Protein AF-A0A0N1HAK3-F1 (afdb_monomer)

Sequence (237 aa):
MRSLLEDDKITTIREVESQSSALRVLLVQQLDDIQRVADRERHHMPQPLRTHIEATVDECKVEVDTLRKSLDVLDVLIRREHDATLTKLQLKLTRTQIEESRKAIKQASTVTRLTILAFIYIPTSCVCGFFGMNVVGVPDGFFDITTFAVTIVVVLATTLCLAFANRIMWFSRRLWWRLLDSPATLPLIRGLLSMLDSNTVVQSLMPVSIYLRLHWWARNRVTGVPRNPGIDATDEV

Foldseek 3Di:
DVVVVVVVVVVVLVVVVVVLVVVLVVLVVVLVVLVVVLVVCVVPDDDVVNVVSVVVNVVSVVVSVVVNVVSVVVVVVSVVVVVVVVVVVVVVVVVVVVVVVVVVVVVVVVVVVVVVVCLLCVQLVVLCVVLVDPDPPDPPPCNDPVNSVVSSVVSSVVSVCVVCVVVVVVVVVVVVVVLVPDPVCVVVVVVVVVVPPPPDPCVVCVVVVVVVVVVVVVVVVVPDPDPDDDDDDDDDD

InterPro domains:
  IPR002523 Mg2+ transporter protein, CorA-like/Zinc transport protein ZntB [PF01544] (68-160)
  IPR045863 CorA, transmembrane region [SSF144083] (107-165)

Organism: NCBI:txid1664694

Mean predicted aligned error: 19.46 Å

Solvent-accessible surface area (backbone atoms only — not comparable to full-atom values): 13821 Å² total; per-residue (Å²): 117,72,66,64,58,51,52,54,50,52,52,52,50,52,50,51,53,51,50,53,53,51,50,52,53,49,53,54,50,52,53,52,52,53,50,52,52,53,62,67,49,64,83,82,61,61,70,78,59,49,58,54,50,52,51,53,50,53,53,52,50,54,53,51,56,52,53,51,50,53,54,51,53,50,52,54,51,52,52,53,55,47,54,55,47,51,52,52,49,52,52,50,50,51,50,50,52,53,51,50,50,52,50,50,52,52,50,51,53,53,52,49,52,52,49,56,49,47,66,54,48,52,60,50,51,49,53,53,50,61,74,68,46,89,63,90,83,66,66,100,76,68,86,41,75,66,50,55,53,52,50,51,52,51,54,51,50,51,51,51,48,56,64,46,43,60,56,49,53,52,49,50,53,55,48,49,54,58,53,69,71,39,87,79,43,58,66,57,53,52,56,54,55,71,71,61,80,65,94,70,66,68,78,86,43,52,74,59,56,54,53,51,52,52,50,53,57,56,52,61,67,72,57,77,72,78,81,84,80,84,86,79,88,81,82,88,135

Nearest PDB structures (foldseek):
  8qbw-assembly1_A  TM=2.709E-01  e=9.387E-01  Nostoc punctiforme

Structure (mmCIF, N/CA/C/O backbone):
data_AF-A0A0N1HAK3-F1
#
_entry.id   AF-A0A0N1HAK3-F1
#
loop_
_atom_site.group_PDB
_atom_site.id
_atom_site.type_symbol
_atom_site.label_atom_id
_atom_site.label_alt_id
_atom_site.label_comp_id
_atom_site.label_asym_id
_atom_site.label_entity_id
_atom_site.label_seq_id
_atom_site.pdbx_PDB_ins_code
_atom_site.Cartn_x
_atom_site.Cartn_y
_atom_site.Cartn_z
_atom_site.occupancy
_atom_site.B_iso_or_equiv
_atom_site.auth_seq_id
_atom_site.auth_comp_id
_atom_site.auth_asym_id
_atom_site.auth_atom_id
_atom_site.pdbx_PDB_model_num
ATOM 1 N N . MET A 1 1 ? -3.493 -17.102 9.486 1.00 51.69 1 MET A N 1
ATOM 2 C CA . MET A 1 1 ? -3.757 -17.524 10.882 1.00 51.69 1 MET A CA 1
ATOM 3 C C . MET A 1 1 ? -4.009 -16.343 11.823 1.00 51.69 1 MET A C 1
ATOM 5 O O . MET A 1 1 ? -4.960 -16.416 12.577 1.00 51.69 1 MET A O 1
ATOM 9 N N . ARG A 1 2 ? -3.246 -15.234 11.759 1.00 48.69 2 ARG A N 1
ATOM 10 C CA . ARG A 1 2 ? -3.483 -14.042 12.608 1.00 48.69 2 ARG A CA 1
ATOM 11 C C . ARG A 1 2 ? -4.716 -13.199 12.210 1.00 48.69 2 ARG A C 1
ATOM 13 O O . ARG A 1 2 ? -5.370 -12.690 13.103 1.00 48.69 2 ARG A O 1
ATOM 20 N N . SER A 1 3 ? -5.070 -13.127 10.920 1.00 54.28 3 SER A N 1
ATOM 21 C CA . SER A 1 3 ? -6.278 -12.422 10.438 1.00 54.28 3 SER A CA 1
ATOM 22 C C . SER A 1 3 ? -7.584 -13.086 10.890 1.00 54.28 3 SER A C 1
ATOM 24 O O . SER A 1 3 ? -8.480 -12.407 11.361 1.00 54.28 3 SER A O 1
ATOM 26 N N . LEU A 1 4 ? -7.647 -14.422 10.855 1.00 55.50 4 LEU A N 1
ATOM 27 C CA . LEU A 1 4 ? -8.803 -15.190 11.340 1.00 55.50 4 LEU A CA 1
ATOM 28 C C . LEU A 1 4 ? -9.057 -14.985 12.842 1.00 55.50 4 LEU A C 1
ATOM 30 O O . LEU A 1 4 ? -10.192 -15.053 13.290 1.00 55.50 4 LEU A O 1
ATOM 34 N N . LEU A 1 5 ? -7.998 -14.711 13.607 1.00 61.16 5 LEU A N 1
ATOM 35 C CA . LEU A 1 5 ? -8.077 -14.444 15.043 1.00 61.16 5 LEU A CA 1
ATOM 36 C C . LEU A 1 5 ? -8.525 -13.002 15.348 1.00 61.16 5 LEU A C 1
ATOM 38 O O . LEU A 1 5 ? -9.034 -12.733 16.431 1.00 61.16 5 LEU A O 1
ATOM 42 N N . GLU A 1 6 ? -8.316 -12.070 14.410 1.00 64.00 6 GLU A N 1
ATOM 43 C CA . GLU A 1 6 ? -8.834 -10.697 14.489 1.00 64.00 6 GLU A CA 1
ATOM 44 C C . GLU A 1 6 ? -10.311 -10.643 14.078 1.00 64.00 6 GLU A C 1
ATOM 46 O O . GLU A 1 6 ? -11.090 -9.976 14.755 1.00 64.00 6 GLU A O 1
ATOM 51 N N . ASP A 1 7 ? -10.715 -11.405 13.058 1.00 67.12 7 ASP A N 1
ATOM 52 C CA . ASP A 1 7 ? -12.116 -11.495 12.627 1.00 67.12 7 ASP A CA 1
ATOM 53 C C . ASP A 1 7 ? -13.015 -12.114 13.711 1.00 67.12 7 ASP A C 1
ATOM 55 O O . ASP A 1 7 ? -14.071 -11.562 14.015 1.00 67.12 7 ASP A O 1
ATOM 59 N N . ASP A 1 8 ? -12.560 -13.187 14.369 1.00 73.12 8 ASP A N 1
ATOM 60 C CA . ASP A 1 8 ? -13.280 -13.838 15.478 1.00 73.12 8 ASP A CA 1
ATOM 61 C C . ASP A 1 8 ? -13.398 -12.937 16.728 1.00 73.12 8 ASP A C 1
ATOM 63 O O . ASP A 1 8 ? -14.382 -12.956 17.474 1.00 73.12 8 ASP A O 1
ATOM 67 N N . LYS A 1 9 ? -12.411 -12.055 16.934 1.00 69.12 9 LYS A N 1
ATOM 68 C CA . LYS A 1 9 ? -12.475 -11.014 17.970 1.00 69.12 9 LYS A CA 1
ATOM 69 C C . LYS A 1 9 ? -13.502 -9.933 17.638 1.00 69.12 9 LYS A C 1
ATOM 71 O O . LYS A 1 9 ? -14.172 -9.424 18.529 1.00 69.12 9 LYS A O 1
ATOM 76 N N . ILE A 1 10 ? -13.621 -9.550 16.369 1.00 68.75 10 ILE A N 1
ATOM 77 C CA . ILE A 1 10 ? -14.571 -8.518 15.938 1.00 68.75 10 ILE A CA 1
ATOM 78 C C . ILE A 1 10 ? -16.013 -9.039 16.023 1.00 68.75 10 ILE A C 1
ATOM 80 O O . ILE A 1 10 ? -16.905 -8.294 16.434 1.00 68.75 10 ILE A O 1
ATOM 84 N N . THR A 1 11 ? -16.254 -10.306 15.678 1.00 74.19 11 THR A N 1
ATOM 85 C CA . THR A 1 11 ? -17.584 -10.930 15.786 1.00 74.19 11 THR A CA 1
ATOM 86 C C . THR A 1 11 ? -18.029 -11.079 17.237 1.00 74.19 11 THR A C 1
ATOM 88 O O . THR A 1 11 ? -19.157 -10.711 17.557 1.00 74.19 11 THR A O 1
ATOM 91 N N . THR A 1 12 ? -17.144 -11.527 18.130 1.00 76.12 12 THR A N 1
ATOM 92 C CA . THR A 1 12 ? -17.449 -11.630 19.568 1.00 76.12 12 THR A CA 1
ATOM 93 C C . THR A 1 12 ? -17.733 -10.270 20.205 1.00 76.12 12 THR A C 1
ATOM 95 O O . THR A 1 12 ? -18.664 -10.152 20.996 1.00 76.12 12 THR A O 1
ATOM 98 N N . ILE A 1 13 ? -17.009 -9.214 19.821 1.00 68.88 13 ILE A N 1
ATOM 99 C CA . ILE A 1 13 ? -17.277 -7.852 20.312 1.00 68.88 13 ILE A CA 1
ATOM 100 C C . ILE A 1 13 ? -18.650 -7.345 19.849 1.00 68.88 13 ILE A C 1
ATOM 102 O O . ILE A 1 13 ? -19.397 -6.795 20.656 1.00 68.88 13 ILE A O 1
ATOM 106 N N . ARG A 1 14 ? -19.006 -7.554 18.575 1.00 73.38 14 ARG A N 1
ATOM 107 C CA . ARG A 1 14 ? -20.323 -7.162 18.043 1.00 73.38 14 ARG A CA 1
ATOM 108 C C . ARG A 1 14 ? -21.471 -7.882 18.741 1.00 73.38 14 ARG A C 1
ATOM 110 O O . ARG A 1 14 ? -22.502 -7.268 19.006 1.00 73.38 14 ARG A O 1
ATOM 117 N N . GLU A 1 15 ? -21.283 -9.159 19.050 1.00 81.31 15 GLU A N 1
ATOM 118 C CA . GLU A 1 15 ? -22.265 -9.947 19.792 1.00 81.31 15 GLU A CA 1
ATOM 119 C C . GLU A 1 15 ? -22.456 -9.399 21.214 1.00 81.31 15 GLU A C 1
ATOM 121 O O . GLU A 1 15 ? -23.585 -9.198 21.656 1.00 81.31 15 GLU A O 1
ATOM 126 N N . VAL A 1 16 ? -21.366 -9.051 21.906 1.00 76.38 16 VAL A N 1
ATOM 127 C CA . VAL A 1 16 ? -21.427 -8.449 23.249 1.00 76.38 16 VAL A CA 1
ATOM 128 C C . VAL A 1 16 ? -22.087 -7.061 23.229 1.00 76.38 16 VAL A C 1
ATOM 130 O O . VAL A 1 16 ? -22.880 -6.755 24.119 1.00 76.38 16 VAL A O 1
ATOM 133 N N . GLU A 1 17 ? -21.820 -6.224 22.220 1.00 75.50 17 GLU A N 1
ATOM 134 C CA . GLU A 1 17 ? -22.458 -4.902 22.069 1.00 75.50 17 GLU A CA 1
ATOM 135 C C . GLU A 1 17 ? -23.971 -5.031 21.801 1.00 75.50 17 GLU A C 1
ATOM 137 O O . GLU A 1 17 ? -24.781 -4.308 22.392 1.00 75.50 17 GLU A O 1
ATOM 142 N N . SER A 1 18 ? -24.364 -6.011 20.979 1.00 79.88 18 SER A N 1
ATOM 143 C CA . SER A 1 18 ? -25.765 -6.367 20.721 1.00 79.88 18 SER A CA 1
ATOM 144 C C . SER A 1 18 ? -26.478 -6.827 21.999 1.00 79.88 18 SER A C 1
ATOM 146 O O . SER A 1 18 ? -27.530 -6.290 22.357 1.00 79.88 18 SER A O 1
ATOM 148 N N . GLN A 1 19 ? -25.873 -7.756 22.745 1.00 81.62 19 GLN A N 1
ATOM 149 C CA . GLN A 1 19 ? -26.438 -8.279 23.991 1.00 81.62 19 GLN A CA 1
ATOM 150 C C . GLN A 1 19 ? -26.527 -7.208 25.085 1.00 81.62 19 GLN A C 1
ATOM 152 O O . GLN A 1 19 ? -27.555 -7.104 25.752 1.00 81.62 19 GLN A O 1
ATOM 157 N N . SER A 1 20 ? -25.505 -6.360 25.230 1.00 72.19 20 SER A N 1
ATOM 158 C CA . SER A 1 20 ? -25.510 -5.204 26.140 1.00 72.19 20 SER A CA 1
ATOM 159 C C . SER A 1 20 ? -26.659 -4.242 25.822 1.00 72.19 20 SER A C 1
ATOM 161 O O . SER A 1 20 ? -27.392 -3.816 26.717 1.00 72.19 20 SER A O 1
ATOM 163 N N . SER A 1 21 ? -26.872 -3.947 24.537 1.00 76.25 21 SER A N 1
ATOM 164 C CA . SER A 1 21 ? -27.951 -3.068 24.077 1.00 76.25 21 SER A CA 1
ATOM 165 C C . SER A 1 21 ? -29.333 -3.664 24.350 1.00 76.25 21 SER A C 1
ATOM 167 O O . SER A 1 21 ? -30.209 -2.974 24.873 1.00 76.25 21 SER A O 1
ATOM 169 N N . ALA A 1 22 ? -29.521 -4.956 24.070 1.00 81.56 22 ALA A N 1
ATOM 170 C CA . ALA A 1 22 ? -30.766 -5.665 24.355 1.00 81.56 22 ALA A CA 1
ATOM 171 C C . ALA A 1 22 ? -31.069 -5.709 25.863 1.00 81.56 22 ALA A C 1
ATOM 173 O O . ALA A 1 22 ? -32.195 -5.441 26.281 1.00 81.56 22 ALA A O 1
ATOM 174 N N . LEU A 1 23 ? -30.055 -5.978 26.689 1.00 80.19 23 LEU A N 1
ATOM 175 C CA . LEU A 1 23 ? -30.193 -6.061 28.142 1.00 80.19 23 LEU A CA 1
ATOM 176 C C . LEU A 1 23 ? -30.528 -4.693 28.758 1.00 80.19 23 LEU A C 1
ATOM 178 O O . LEU A 1 23 ? -31.375 -4.616 29.645 1.00 80.19 23 LEU A O 1
ATOM 182 N N . ARG A 1 24 ? -29.961 -3.594 28.235 1.00 76.44 24 ARG A N 1
ATOM 183 C CA . ARG A 1 24 ? -30.347 -2.222 28.622 1.00 76.44 24 ARG A CA 1
ATOM 184 C C . ARG A 1 24 ? -31.817 -1.932 28.339 1.00 76.44 24 ARG A C 1
ATOM 186 O O . ARG A 1 24 ? -32.497 -1.375 29.196 1.00 76.44 24 ARG A O 1
ATOM 193 N N . VAL A 1 25 ? -32.295 -2.290 27.146 1.00 82.19 25 VAL A N 1
ATOM 194 C CA . VAL A 1 25 ? -33.698 -2.080 26.759 1.00 82.19 25 VAL A CA 1
ATOM 195 C C . VAL A 1 25 ? -34.622 -2.889 27.668 1.00 82.19 25 VAL A C 1
ATOM 197 O O . VAL A 1 25 ? -35.594 -2.342 28.179 1.00 82.19 25 VAL A O 1
ATOM 200 N N . LEU A 1 26 ? -34.282 -4.151 27.940 1.00 83.19 26 LEU A N 1
ATOM 201 C CA . LEU A 1 26 ? -35.057 -5.012 28.836 1.00 83.19 26 LEU A CA 1
ATOM 202 C C . LEU A 1 26 ? -35.082 -4.501 30.282 1.00 83.19 26 LEU A C 1
ATOM 204 O O . LEU A 1 26 ? -36.144 -4.514 30.895 1.00 83.19 26 LEU A O 1
ATOM 208 N N . LEU A 1 27 ? -33.958 -4.014 30.817 1.00 78.25 27 LEU A N 1
ATOM 209 C CA . LEU A 1 27 ? -33.902 -3.441 32.169 1.00 78.25 27 LEU A CA 1
ATOM 210 C C . LEU A 1 27 ? -34.788 -2.201 32.305 1.00 78.25 27 LEU A C 1
ATOM 212 O O . LEU A 1 27 ? -35.521 -2.075 33.282 1.00 78.25 27 LEU A O 1
ATOM 216 N N . VAL A 1 28 ? -34.744 -1.297 31.322 1.00 79.75 28 VAL A N 1
ATOM 217 C CA . VAL A 1 28 ? -35.596 -0.097 31.319 1.00 79.75 28 VAL A CA 1
ATOM 218 C C . VAL A 1 28 ? -37.071 -0.483 31.213 1.00 79.75 28 VAL A C 1
ATOM 220 O O . VAL A 1 28 ? -37.894 0.0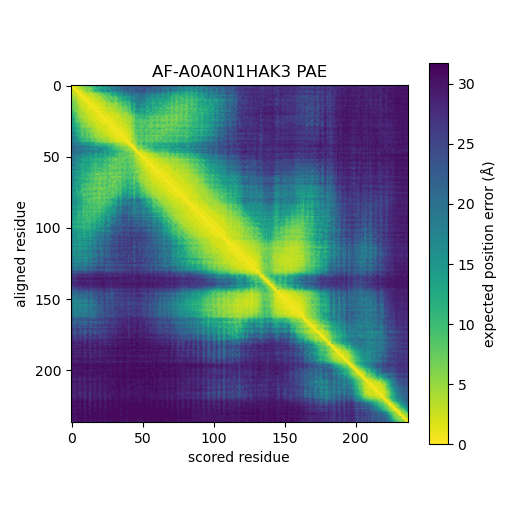71 31.935 1.00 79.75 28 VAL A O 1
ATOM 223 N N . GLN A 1 29 ? -37.393 -1.461 30.365 1.00 88.00 29 GLN A N 1
ATOM 224 C CA . GLN A 1 29 ? -38.755 -1.959 30.189 1.00 88.00 29 GLN A CA 1
ATOM 225 C C . GLN A 1 29 ? -39.306 -2.592 31.478 1.00 88.00 29 GLN A C 1
ATOM 227 O O . GLN A 1 29 ? -40.408 -2.260 31.900 1.00 88.00 29 GLN A O 1
ATOM 232 N N . GLN A 1 30 ? -38.532 -3.470 32.125 1.00 83.12 30 GLN A N 1
ATOM 233 C CA . GLN A 1 30 ? -38.919 -4.136 33.374 1.00 83.12 30 GLN A CA 1
ATOM 234 C C . GLN A 1 30 ? -39.152 -3.127 34.502 1.00 83.12 30 GLN A C 1
ATOM 236 O O . GLN A 1 30 ? -40.125 -3.249 35.242 1.00 83.12 30 GLN A O 1
ATOM 241 N N . LEU A 1 31 ? -38.292 -2.110 34.612 1.00 76.94 31 LEU A N 1
ATOM 242 C CA . LEU A 1 31 ? -38.444 -1.056 35.611 1.00 76.94 31 LEU A CA 1
ATOM 243 C C . LEU A 1 31 ? -39.733 -0.245 35.384 1.00 76.94 31 LEU A C 1
ATOM 245 O O . LEU A 1 31 ? -40.461 0.027 36.339 1.00 76.94 31 LEU A O 1
ATOM 249 N N . ASP A 1 32 ? -40.035 0.099 34.128 1.00 83.44 32 ASP A N 1
ATOM 250 C CA . ASP A 1 32 ? -41.237 0.860 33.765 1.00 83.44 32 ASP A CA 1
ATOM 251 C C . ASP A 1 32 ? -42.516 0.038 34.008 1.00 83.44 32 ASP A C 1
ATOM 253 O O . ASP A 1 32 ? -43.500 0.553 34.540 1.00 83.44 32 ASP A O 1
ATOM 257 N N . ASP A 1 33 ? -42.493 -1.264 33.711 1.00 83.62 33 ASP A N 1
ATOM 258 C CA . ASP A 1 33 ? -43.612 -2.170 33.988 1.00 83.62 33 ASP A CA 1
ATOM 259 C C . ASP A 1 33 ? -43.848 -2.348 35.499 1.00 83.62 33 ASP A C 1
ATOM 261 O O . ASP A 1 33 ? -44.994 -2.272 35.952 1.00 83.62 33 ASP A O 1
ATOM 265 N N . ILE A 1 34 ? -42.787 -2.507 36.300 1.00 77.25 34 ILE A N 1
ATOM 266 C CA . ILE A 1 34 ? -42.888 -2.596 37.767 1.00 77.25 34 ILE A CA 1
ATOM 267 C C . ILE A 1 34 ? -43.457 -1.296 38.349 1.00 77.25 34 ILE A C 1
ATOM 269 O O . ILE A 1 34 ? -44.364 -1.348 39.183 1.00 77.25 34 ILE A O 1
ATOM 273 N N . GLN A 1 35 ? -42.992 -0.130 37.886 1.00 77.81 35 GLN A N 1
ATOM 274 C CA . GLN A 1 35 ? -43.534 1.158 38.330 1.00 77.81 35 GLN A CA 1
ATOM 275 C C . GLN A 1 35 ? -45.006 1.324 37.944 1.00 77.81 35 GLN A C 1
ATOM 277 O O . GLN A 1 35 ? -45.811 1.728 38.781 1.00 77.81 35 GLN A O 1
ATOM 282 N N . ARG A 1 36 ? -45.394 0.948 36.721 1.00 81.12 36 ARG A N 1
ATOM 283 C CA . ARG A 1 36 ? -46.794 1.019 36.274 1.00 81.12 36 ARG A CA 1
ATOM 284 C C . ARG A 1 36 ? -47.718 0.129 37.095 1.00 81.12 36 ARG A C 1
ATOM 286 O O . ARG A 1 36 ? -48.833 0.545 37.409 1.00 81.12 36 ARG A O 1
ATOM 293 N N . VAL A 1 37 ? -47.285 -1.084 37.440 1.00 79.56 37 VAL A N 1
ATOM 294 C CA . VAL A 1 37 ? -48.066 -2.000 38.286 1.00 79.56 37 VAL A CA 1
ATOM 295 C C . VAL A 1 37 ? -48.176 -1.452 39.710 1.00 79.56 37 VAL A C 1
ATOM 297 O O . VAL A 1 37 ? -49.278 -1.419 40.261 1.00 79.56 37 VAL A O 1
ATOM 300 N N . ALA A 1 38 ? -47.075 -0.947 40.273 1.00 69.31 38 ALA A N 1
ATOM 301 C CA . ALA A 1 38 ? -47.066 -0.324 41.594 1.00 69.31 38 ALA A CA 1
ATOM 302 C C . ALA A 1 38 ? -47.983 0.914 41.666 1.00 69.31 38 ALA A C 1
ATOM 304 O O . ALA A 1 38 ? -48.736 1.070 42.628 1.00 69.31 38 ALA A O 1
ATOM 305 N N . ASP A 1 39 ? -47.994 1.758 40.630 1.00 76.69 39 ASP A N 1
ATOM 306 C CA . ASP A 1 39 ? -48.865 2.937 40.551 1.00 76.69 39 ASP A CA 1
ATOM 307 C C . ASP A 1 39 ? -50.349 2.569 40.396 1.00 76.69 39 ASP A C 1
ATOM 309 O O . ASP A 1 39 ? -51.225 3.247 40.947 1.00 76.69 39 ASP A O 1
ATOM 313 N N . ARG A 1 40 ? -50.646 1.466 39.697 1.00 79.06 40 ARG A N 1
ATOM 314 C CA . ARG A 1 40 ? -52.013 0.967 39.488 1.00 79.06 40 ARG A CA 1
ATOM 315 C C . ARG A 1 40 ? -52.639 0.413 40.770 1.00 79.06 40 ARG A C 1
ATOM 317 O O . ARG A 1 40 ? -53.797 0.700 41.063 1.00 79.06 40 ARG A O 1
ATOM 324 N N . GLU A 1 41 ? -51.867 -0.338 41.549 1.00 71.00 41 GLU A N 1
ATOM 325 C CA . GLU A 1 41 ? -52.288 -0.952 42.821 1.00 71.00 41 GLU A CA 1
ATOM 326 C C . GLU A 1 41 ? -52.352 0.060 43.984 1.00 71.00 41 GLU A C 1
ATOM 328 O O . GLU A 1 41 ? -53.010 -0.169 45.002 1.00 71.00 41 GLU A O 1
ATOM 333 N N . ARG A 1 42 ? -51.740 1.240 43.814 1.00 64.25 42 ARG A N 1
ATOM 334 C CA . ARG A 1 42 ? -51.578 2.286 44.839 1.00 64.25 42 ARG A CA 1
ATOM 335 C C . ARG A 1 42 ? -52.877 2.773 45.497 1.00 64.25 42 ARG A C 1
ATOM 337 O O . ARG A 1 42 ? -52.830 3.336 46.588 1.00 64.25 42 ARG A O 1
ATOM 344 N N . HIS A 1 43 ? -54.024 2.578 44.844 1.00 66.62 43 HIS A N 1
ATOM 345 C CA . HIS A 1 43 ? -55.333 3.067 45.298 1.00 66.62 43 HIS A CA 1
ATOM 346 C C . HIS A 1 43 ? -56.127 2.053 46.144 1.00 66.62 43 HIS A C 1
ATOM 348 O O . HIS A 1 43 ? -57.092 2.451 46.788 1.00 66.62 43 HIS A O 1
ATOM 354 N N . HIS A 1 44 ? -55.746 0.768 46.156 1.00 66.62 44 HIS A N 1
ATOM 355 C CA . HIS A 1 44 ? -56.534 -0.313 46.780 1.00 66.62 44 HIS A CA 1
ATOM 356 C C . HIS A 1 44 ? -55.818 -1.009 47.954 1.00 66.62 44 HIS A C 1
ATOM 358 O O . HIS A 1 44 ? -56.341 -1.968 48.519 1.00 66.62 44 HIS A O 1
ATOM 364 N N . MET A 1 45 ? -54.634 -0.530 48.350 1.00 58.41 45 MET A N 1
ATOM 365 C CA . MET A 1 45 ? -53.737 -1.253 49.254 1.00 58.41 45 MET A CA 1
ATOM 366 C C . MET A 1 45 ? -53.726 -0.693 50.696 1.00 58.41 45 MET A C 1
ATOM 368 O O . MET A 1 45 ? -53.639 0.525 50.885 1.00 58.41 45 MET A O 1
ATOM 372 N N . PRO A 1 46 ? -53.761 -1.550 51.738 1.00 71.12 46 PRO A N 1
ATOM 373 C CA . PRO A 1 46 ? -53.616 -1.125 53.132 1.00 71.12 46 PRO A CA 1
ATOM 374 C C . PRO A 1 46 ? -52.208 -0.565 53.425 1.00 71.12 46 PRO A C 1
ATOM 376 O O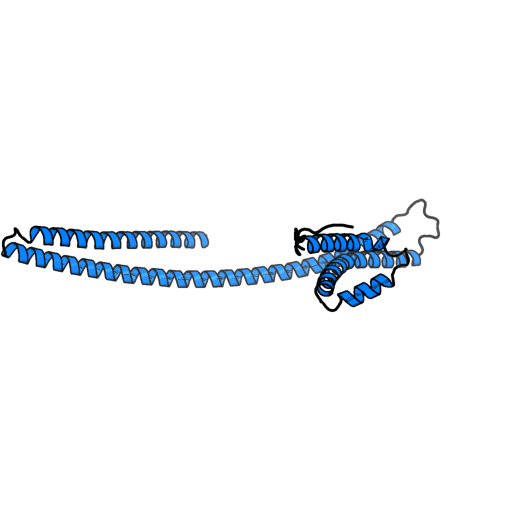 . PRO A 1 46 ? -51.202 -1.089 52.947 1.00 71.12 46 PRO A O 1
ATOM 379 N N . GLN A 1 47 ? -52.124 0.489 54.252 1.00 71.19 47 GLN A N 1
ATOM 380 C CA . GLN A 1 47 ? -50.891 1.265 54.500 1.00 71.19 47 GLN A CA 1
ATOM 381 C C . GLN A 1 47 ? -49.605 0.471 54.825 1.00 71.19 47 GLN A C 1
ATOM 383 O O . GLN A 1 47 ? -48.571 0.837 54.268 1.00 71.19 47 GLN A O 1
ATOM 388 N N . PRO A 1 48 ? -49.603 -0.586 55.664 1.00 72.75 48 PRO A N 1
ATOM 389 C CA . PRO A 1 48 ? -48.360 -1.295 55.995 1.00 72.75 48 PRO A CA 1
ATOM 390 C C . PRO A 1 48 ? -47.783 -2.107 54.824 1.00 72.75 48 PRO A C 1
ATOM 392 O O . PRO A 1 48 ? -46.583 -2.349 54.775 1.00 72.75 48 PRO A O 1
ATOM 395 N N . LEU A 1 49 ? -48.620 -2.513 53.865 1.00 69.38 49 LEU A N 1
ATOM 396 C CA . LEU A 1 49 ? -48.184 -3.213 52.651 1.00 69.38 49 LEU A CA 1
ATOM 397 C C . LEU A 1 49 ? -47.570 -2.243 51.635 1.00 69.38 49 LEU A C 1
ATOM 399 O O . LEU A 1 49 ? -46.613 -2.583 50.943 1.00 69.38 49 LEU A O 1
ATOM 403 N N . ARG A 1 50 ? -48.081 -1.008 51.600 1.00 69.12 50 ARG A N 1
ATOM 404 C CA . ARG A 1 50 ? -47.614 0.043 50.694 1.00 69.12 50 ARG A CA 1
ATOM 405 C C . ARG A 1 50 ? -46.175 0.466 50.989 1.00 69.12 50 ARG A C 1
ATOM 407 O O . ARG A 1 50 ? -45.386 0.595 50.062 1.00 69.12 50 ARG A O 1
ATOM 414 N N . THR A 1 51 ? -45.819 0.627 52.263 1.00 77.00 51 THR A N 1
ATOM 415 C CA . THR A 1 51 ? -44.453 1.005 52.664 1.00 77.00 51 THR A CA 1
ATOM 416 C C . THR A 1 51 ? -43.441 -0.108 52.404 1.00 77.00 51 THR A C 1
ATOM 418 O O . THR A 1 51 ? -42.306 0.176 52.034 1.00 77.00 51 THR A O 1
ATOM 421 N N . HIS A 1 52 ? -43.840 -1.375 52.554 1.00 78.69 52 HIS A N 1
ATOM 422 C CA . HIS A 1 52 ? -42.969 -2.510 52.249 1.00 78.69 52 HIS A CA 1
ATOM 423 C C . HIS A 1 52 ? -42.711 -2.654 50.747 1.00 78.69 52 HIS A C 1
ATOM 425 O O . HIS A 1 52 ? -41.571 -2.871 50.347 1.00 78.69 52 HIS A O 1
ATOM 431 N N . ILE A 1 53 ? -43.739 -2.461 49.916 1.00 74.88 53 ILE A N 1
ATOM 432 C CA . ILE A 1 53 ? -43.590 -2.504 48.459 1.00 74.88 53 ILE A CA 1
ATOM 433 C C . ILE A 1 53 ? -42.760 -1.319 47.953 1.00 74.88 53 ILE A C 1
ATOM 435 O O . ILE A 1 53 ? -41.843 -1.538 47.166 1.00 74.88 53 ILE A O 1
ATOM 439 N N . GLU A 1 54 ? -43.001 -0.095 48.439 1.00 79.31 54 GLU A N 1
ATOM 440 C CA . GLU A 1 54 ? -42.188 1.079 48.075 1.00 79.31 54 GLU A CA 1
ATOM 441 C C . GLU A 1 54 ? -40.703 0.866 48.445 1.00 79.31 54 GLU A C 1
ATOM 443 O O . GLU A 1 54 ? -39.835 1.111 47.610 1.00 79.31 54 GLU A O 1
ATOM 448 N N . ALA A 1 55 ? -40.405 0.282 49.614 1.00 82.50 55 ALA A N 1
ATOM 449 C CA . ALA A 1 55 ? -39.032 -0.059 50.001 1.00 82.50 55 ALA A CA 1
ATOM 450 C C . ALA A 1 55 ? -38.378 -1.098 49.067 1.00 82.50 55 ALA A C 1
ATOM 452 O O . ALA A 1 55 ? -37.234 -0.915 48.656 1.00 82.50 55 ALA A O 1
ATOM 453 N N . THR A 1 56 ? -39.099 -2.161 48.682 1.00 80.31 56 THR A N 1
ATOM 454 C CA . THR A 1 56 ? -38.568 -3.169 47.740 1.00 80.31 56 THR A CA 1
ATOM 455 C C . THR A 1 56 ? -38.388 -2.628 46.320 1.00 80.31 56 THR A C 1
ATOM 457 O O . THR A 1 56 ? -37.458 -3.024 45.620 1.00 80.31 56 THR A O 1
ATOM 460 N N . VAL A 1 57 ? -39.252 -1.703 45.885 1.00 80.81 57 VAL A N 1
ATOM 461 C CA . VAL A 1 57 ? -39.137 -1.043 44.577 1.00 80.81 57 VAL A CA 1
ATOM 462 C C . VAL A 1 57 ? -37.925 -0.116 44.555 1.00 80.81 57 VAL A C 1
ATOM 464 O O . VAL A 1 57 ? -37.184 -0.124 43.573 1.00 80.81 57 VAL A O 1
ATOM 467 N N . ASP A 1 58 ? -37.681 0.638 45.628 1.00 85.25 58 ASP A N 1
ATOM 468 C CA . ASP A 1 58 ? -36.502 1.500 45.739 1.00 85.25 58 ASP A CA 1
ATOM 469 C C . ASP A 1 58 ? -35.198 0.688 45.765 1.00 85.25 58 ASP A C 1
ATOM 471 O O . ASP A 1 58 ? -34.243 1.045 45.073 1.00 85.25 58 ASP A O 1
ATOM 475 N N . GLU A 1 59 ? -35.163 -0.439 46.481 1.00 88.69 59 GLU A N 1
ATOM 476 C CA . GLU A 1 59 ? -34.010 -1.349 46.489 1.00 88.69 59 GLU A CA 1
ATOM 477 C C . GLU A 1 59 ? -33.732 -1.925 45.089 1.00 88.69 59 GLU A C 1
ATOM 479 O O . GLU A 1 59 ? -32.606 -1.846 44.590 1.00 88.69 59 GLU A O 1
ATOM 484 N N . CYS A 1 60 ? -34.775 -2.394 44.397 1.00 78.00 60 CYS A N 1
ATOM 485 C CA . CYS A 1 60 ? -34.660 -2.903 43.030 1.00 78.00 60 CYS A CA 1
ATOM 486 C C . CYS A 1 60 ? -34.188 -1.814 42.049 1.00 78.00 60 CYS A C 1
ATOM 488 O O . CYS A 1 60 ? -33.357 -2.058 41.173 1.00 78.00 60 CYS A O 1
ATOM 490 N N . LYS A 1 61 ? -34.651 -0.573 42.223 1.00 83.06 61 LYS A N 1
ATOM 491 C CA . LYS A 1 61 ? -34.246 0.569 41.396 1.00 83.06 61 LYS A CA 1
ATOM 492 C C . LYS A 1 61 ? -32.764 0.907 41.558 1.00 83.06 61 LYS A C 1
ATOM 494 O O . LYS A 1 61 ? -32.084 1.159 40.563 1.00 83.06 61 LYS A O 1
ATOM 499 N N . VAL A 1 62 ? -32.250 0.863 42.788 1.00 89.38 62 VAL A N 1
ATOM 500 C CA . VAL A 1 62 ? -30.820 1.067 43.071 1.00 89.38 62 VAL A CA 1
ATOM 501 C C . VAL A 1 62 ? -29.968 -0.023 42.415 1.00 89.38 62 VAL A C 1
ATOM 503 O O . VAL A 1 62 ? -28.911 0.275 41.848 1.00 89.38 62 VAL A O 1
ATOM 506 N N . GLU A 1 63 ? -30.423 -1.275 42.440 1.00 86.38 63 GLU A N 1
ATOM 507 C CA . GLU A 1 63 ? -29.718 -2.389 41.803 1.00 86.38 63 GLU A CA 1
ATOM 508 C C . GLU A 1 63 ? -29.685 -2.245 40.272 1.00 86.38 63 GLU A C 1
ATOM 510 O O . GLU A 1 63 ? -28.617 -2.353 39.659 1.00 86.38 63 GLU A O 1
ATOM 515 N N . VAL A 1 64 ? -30.814 -1.876 39.656 1.00 82.00 64 VAL A N 1
ATOM 516 C CA . VAL A 1 64 ? -30.908 -1.596 38.212 1.00 82.00 64 VAL A CA 1
ATOM 517 C C . VAL A 1 64 ? -30.006 -0.429 37.800 1.00 82.00 64 VAL A C 1
ATOM 519 O O . VAL A 1 64 ? -29.292 -0.530 36.799 1.00 82.00 64 VAL A O 1
ATOM 522 N N . ASP A 1 65 ? -29.968 0.656 38.576 1.00 86.44 65 ASP A N 1
ATOM 523 C CA . ASP A 1 65 ? -29.086 1.798 38.307 1.00 86.44 65 ASP A CA 1
ATOM 524 C C . ASP A 1 65 ? -27.603 1.426 38.422 1.00 86.44 65 ASP A C 1
ATOM 526 O O . ASP A 1 65 ? -26.760 1.925 37.668 1.00 86.44 65 ASP A O 1
ATOM 530 N N . THR A 1 66 ? -27.268 0.525 39.345 1.00 90.25 66 THR A N 1
ATOM 531 C CA . THR A 1 66 ? -25.902 0.018 39.509 1.00 90.25 66 THR A CA 1
ATOM 532 C C . THR A 1 66 ? -25.501 -0.857 38.321 1.00 90.25 66 THR A C 1
ATOM 534 O O . THR A 1 66 ? -24.424 -0.662 37.750 1.00 90.25 66 THR A O 1
ATOM 537 N N . LEU A 1 67 ? -26.387 -1.755 37.873 1.00 85.00 67 LEU A N 1
ATOM 538 C CA . LEU A 1 67 ? -26.165 -2.575 36.679 1.00 85.00 67 LEU A CA 1
ATOM 539 C C . LEU A 1 67 ? -26.006 -1.715 35.418 1.00 85.00 67 LEU A C 1
ATOM 541 O O . LEU A 1 67 ? -25.104 -1.944 34.607 1.00 85.00 67 LEU A O 1
ATOM 545 N N . ARG A 1 68 ? -26.848 -0.687 35.276 1.00 85.06 68 ARG A N 1
ATOM 546 C CA . ARG A 1 68 ? -26.809 0.259 34.156 1.00 85.06 68 ARG A CA 1
ATOM 547 C C . ARG A 1 68 ? -25.467 0.985 34.072 1.00 85.06 68 ARG A C 1
ATOM 549 O O . ARG A 1 68 ? -24.886 1.058 32.991 1.00 85.06 68 ARG A O 1
ATOM 556 N N . LYS A 1 69 ? -24.935 1.456 35.205 1.00 88.81 69 LYS A N 1
ATOM 557 C CA . LYS A 1 69 ? -23.613 2.103 35.262 1.00 88.81 69 LYS A CA 1
ATOM 558 C C . LYS A 1 69 ? -22.491 1.161 34.826 1.00 88.81 69 LYS A C 1
ATOM 560 O O . LYS A 1 69 ? -21.622 1.573 34.061 1.00 88.81 69 LYS A O 1
ATOM 565 N N . SER A 1 70 ? -22.514 -0.100 35.256 1.00 86.94 70 SER A N 1
ATOM 566 C CA . SER A 1 70 ? -21.521 -1.098 34.832 1.00 86.94 70 SER A CA 1
ATOM 567 C C . SER A 1 70 ? -21.568 -1.362 33.323 1.00 86.94 70 SER A C 1
ATOM 569 O O . SER A 1 70 ? -20.520 -1.451 32.681 1.00 86.94 70 SER A O 1
ATOM 571 N N . LEU A 1 71 ? -22.768 -1.414 32.735 1.00 81.94 71 LEU A N 1
ATOM 572 C CA . LEU A 1 71 ? -22.953 -1.529 31.284 1.00 81.94 71 LEU A CA 1
ATOM 573 C C . LEU A 1 71 ? -22.436 -0.297 30.527 1.00 81.94 71 LEU A C 1
ATOM 575 O O . LEU A 1 71 ? -21.897 -0.447 29.432 1.00 81.94 71 LEU A O 1
ATOM 579 N N . ASP A 1 72 ? -22.596 0.912 31.074 1.00 88.06 72 ASP A N 1
ATOM 580 C CA . ASP A 1 72 ? -22.046 2.148 30.491 1.00 88.06 72 ASP A CA 1
ATOM 581 C C . ASP A 1 72 ? -20.519 2.160 30.506 1.00 88.06 72 ASP A C 1
ATOM 583 O O . ASP A 1 72 ? -19.893 2.488 29.498 1.00 88.06 72 ASP A O 1
ATOM 587 N N . VAL A 1 73 ? -19.908 1.732 31.610 1.00 90.25 73 VAL A N 1
ATOM 588 C CA . VAL A 1 73 ? -18.447 1.617 31.696 1.00 90.25 73 VAL A CA 1
ATOM 589 C C . VAL A 1 73 ? -17.915 0.599 30.684 1.00 90.25 73 VAL A C 1
ATOM 591 O O . VAL A 1 73 ? -16.926 0.878 30.003 1.00 90.25 73 VAL A O 1
ATOM 594 N N . LEU A 1 74 ? -18.570 -0.558 30.550 1.00 87.12 74 LEU A N 1
ATOM 595 C CA . LEU A 1 74 ? -18.152 -1.594 29.607 1.00 87.12 74 LEU A CA 1
ATOM 596 C C . LEU A 1 74 ? -18.229 -1.114 28.148 1.00 87.12 74 LEU A C 1
ATOM 598 O O . LEU A 1 74 ? -17.284 -1.342 27.395 1.00 87.12 74 LEU A O 1
ATOM 602 N N . ASP A 1 75 ? -19.295 -0.402 27.765 1.00 84.75 75 ASP A N 1
ATOM 603 C CA . ASP A 1 75 ? -19.452 0.136 26.403 1.00 84.75 75 ASP A CA 1
ATOM 604 C C . ASP A 1 75 ? -18.321 1.113 26.047 1.00 84.75 75 ASP A C 1
ATOM 606 O O . ASP A 1 75 ? -17.696 1.017 24.989 1.00 84.75 75 ASP A O 1
ATOM 610 N N . VAL A 1 76 ? -17.973 2.006 26.980 1.00 88.50 76 VAL A N 1
ATOM 611 C CA . VAL A 1 76 ? -16.875 2.963 26.791 1.00 88.50 76 VAL A CA 1
ATOM 612 C C . VAL A 1 76 ? -15.530 2.252 26.623 1.00 88.50 76 VAL A C 1
ATOM 614 O O . VAL A 1 76 ? -14.719 2.661 25.787 1.00 88.50 76 VAL A O 1
ATOM 617 N N . LEU A 1 77 ? -15.268 1.195 27.398 1.00 87.19 77 LEU A N 1
ATOM 618 C CA . LEU A 1 77 ? -14.027 0.425 27.287 1.00 87.19 77 LEU A CA 1
ATOM 619 C C . LEU A 1 77 ? -13.936 -0.318 25.953 1.00 87.19 77 LEU A C 1
ATOM 621 O O . LEU A 1 77 ? -12.892 -0.259 25.300 1.00 87.19 77 LEU A O 1
ATOM 625 N N . ILE A 1 78 ? -15.028 -0.952 25.522 1.00 86.31 78 ILE A N 1
ATOM 626 C CA . ILE A 1 78 ? -15.096 -1.651 24.234 1.00 86.31 78 ILE A CA 1
ATOM 627 C C . ILE A 1 78 ? -14.817 -0.675 23.086 1.00 86.31 78 ILE A C 1
ATOM 629 O O . ILE A 1 78 ? -13.960 -0.955 22.245 1.00 86.31 78 ILE A O 1
ATOM 633 N N . ARG A 1 79 ? -15.463 0.499 23.081 1.00 84.94 79 ARG A N 1
ATOM 634 C CA . ARG A 1 79 ? -15.245 1.529 22.049 1.00 84.94 79 ARG A CA 1
ATOM 635 C C . ARG A 1 79 ? -13.794 1.999 21.999 1.00 84.94 79 ARG A C 1
ATOM 637 O O . ARG A 1 79 ? -13.204 2.055 20.924 1.00 84.94 79 ARG A O 1
ATOM 644 N N . ARG A 1 80 ? -13.183 2.270 23.158 1.00 87.50 80 ARG A N 1
ATOM 645 C CA . ARG A 1 80 ? -11.775 2.700 23.237 1.00 87.50 80 ARG A CA 1
ATOM 646 C C . ARG A 1 80 ? -10.810 1.653 22.687 1.00 87.50 80 ARG A C 1
ATOM 648 O O . ARG A 1 80 ? -9.894 2.001 21.941 1.00 87.50 80 ARG A O 1
ATOM 655 N N . GLU A 1 81 ? -11.004 0.387 23.045 1.00 82.38 81 GLU A N 1
ATOM 656 C CA . GLU A 1 81 ? -10.168 -0.713 22.552 1.00 82.38 81 GLU A CA 1
ATOM 657 C C . GLU A 1 81 ? -10.340 -0.887 21.033 1.00 82.38 81 GLU A C 1
ATOM 659 O O . GLU A 1 81 ? -9.362 -1.106 20.306 1.00 82.38 81 GLU A O 1
ATOM 664 N N . HIS A 1 82 ? -11.574 -0.731 20.540 1.00 81.19 82 HIS A N 1
ATOM 665 C CA . HIS A 1 82 ? -11.899 -0.826 19.123 1.00 81.19 82 HIS A CA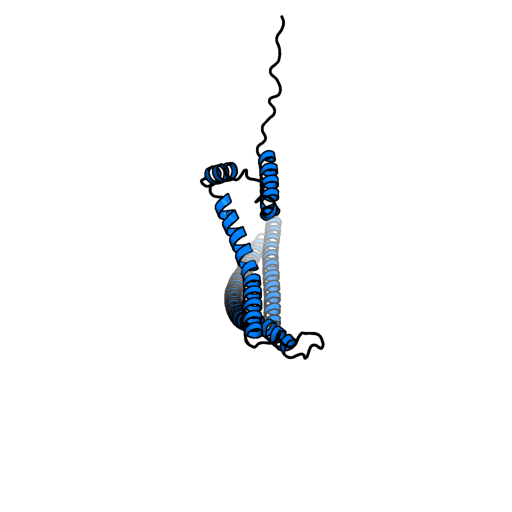 1
ATOM 666 C C . HIS A 1 82 ? -11.219 0.279 18.306 1.00 81.19 82 HIS A C 1
ATOM 668 O O . HIS A 1 82 ? -10.474 -0.028 17.373 1.00 81.19 82 HIS A O 1
ATOM 674 N N . ASP A 1 83 ? -11.370 1.545 18.699 1.00 83.75 83 ASP A N 1
ATOM 675 C CA . ASP A 1 83 ? -10.769 2.687 17.998 1.00 83.75 83 ASP A CA 1
ATOM 676 C C . ASP A 1 83 ? -9.236 2.611 17.986 1.00 83.75 83 ASP A C 1
ATOM 678 O O . ASP A 1 83 ? -8.584 2.840 16.957 1.00 83.75 83 ASP A O 1
ATOM 682 N N . ALA A 1 84 ? -8.634 2.210 19.111 1.00 83.38 84 ALA A N 1
ATOM 683 C CA . ALA A 1 84 ? -7.194 1.997 19.199 1.00 83.38 84 ALA A CA 1
ATOM 684 C C . ALA A 1 84 ? -6.726 0.864 18.269 1.00 83.38 84 ALA A C 1
ATOM 686 O O . ALA A 1 84 ? -5.661 0.964 17.649 1.00 83.38 84 ALA A O 1
ATOM 687 N N . THR A 1 85 ? -7.511 -0.208 18.149 1.00 82.94 85 THR A N 1
ATOM 688 C CA . THR A 1 85 ? -7.211 -1.337 17.260 1.00 82.94 85 THR A CA 1
ATOM 689 C C . THR A 1 85 ? -7.347 -0.938 15.793 1.00 82.94 85 THR A C 1
ATOM 691 O O . THR A 1 85 ? -6.417 -1.177 15.021 1.00 82.94 85 THR A O 1
ATOM 694 N N . LEU A 1 86 ? -8.430 -0.254 15.412 1.00 82.50 86 LEU A N 1
ATOM 695 C CA . LEU A 1 86 ? -8.643 0.241 14.050 1.00 82.50 86 LEU A CA 1
ATOM 696 C C . LEU A 1 86 ? -7.521 1.180 13.610 1.00 82.50 86 LEU A C 1
ATOM 698 O O . LEU A 1 86 ? -6.967 1.008 12.526 1.00 82.50 86 LEU A O 1
ATOM 702 N N . THR A 1 87 ? -7.112 2.107 14.474 1.00 88.19 87 THR A N 1
ATOM 703 C CA . THR A 1 87 ? -6.012 3.036 14.176 1.00 88.19 87 THR A CA 1
ATOM 704 C C . THR A 1 87 ? -4.697 2.282 13.948 1.00 88.19 87 THR A C 1
ATOM 706 O O . THR A 1 87 ? -3.967 2.545 12.988 1.00 88.19 87 THR A O 1
ATOM 709 N N . LYS A 1 88 ? -4.392 1.285 14.791 1.00 84.75 88 LYS A N 1
ATOM 710 C CA . LYS A 1 88 ? -3.198 0.435 14.630 1.00 84.75 88 LYS A CA 1
ATOM 711 C C . LYS A 1 88 ? -3.245 -0.364 13.327 1.00 84.75 88 LYS A C 1
ATOM 713 O O . LYS A 1 88 ? -2.216 -0.483 12.659 1.00 84.75 88 LYS A O 1
ATOM 718 N N . LEU A 1 89 ? -4.405 -0.910 12.968 1.00 86.25 89 LEU A N 1
ATOM 719 C CA . LEU A 1 89 ? -4.602 -1.637 11.715 1.00 86.25 89 LEU A CA 1
ATOM 720 C C . LEU A 1 89 ? -4.432 -0.711 10.511 1.00 86.25 89 LEU A C 1
ATOM 722 O O . LEU A 1 89 ? -3.649 -1.029 9.622 1.00 86.25 89 LEU A O 1
ATOM 726 N N . GLN A 1 90 ? -5.055 0.467 10.515 1.00 87.81 90 GLN A N 1
ATOM 727 C CA . GLN A 1 90 ? -4.907 1.469 9.457 1.00 87.81 90 GLN A CA 1
ATOM 728 C C . GLN A 1 90 ? -3.449 1.893 9.262 1.00 87.81 90 GLN A C 1
ATOM 730 O O . GLN A 1 90 ? -2.979 1.978 8.126 1.00 87.81 90 GLN A O 1
ATOM 735 N N . LEU A 1 91 ? -2.697 2.090 10.349 1.00 91.31 91 LEU A N 1
ATOM 736 C CA . LEU A 1 91 ? -1.270 2.406 10.273 1.00 91.31 91 LEU A CA 1
ATOM 737 C C . LEU A 1 91 ? -0.453 1.250 9.693 1.00 91.31 91 LEU A C 1
ATOM 739 O O . LEU A 1 91 ? 0.431 1.484 8.868 1.00 91.31 91 LEU A O 1
ATOM 743 N N . LYS A 1 92 ? -0.734 0.006 10.097 1.00 84.69 92 LYS A N 1
ATOM 744 C CA . LYS A 1 92 ? -0.078 -1.178 9.524 1.00 84.69 92 LYS A CA 1
ATOM 745 C C . LYS A 1 92 ? -0.389 -1.312 8.038 1.00 84.69 92 LYS A C 1
ATOM 747 O O . LYS A 1 92 ? 0.546 -1.429 7.258 1.00 84.69 92 LYS A O 1
ATOM 752 N N . LEU A 1 93 ? -1.660 -1.218 7.651 1.00 88.25 93 LEU A N 1
ATOM 753 C CA . LEU A 1 93 ? -2.097 -1.292 6.258 1.00 88.25 93 LEU A CA 1
ATOM 754 C C . LEU A 1 93 ? -1.440 -0.201 5.416 1.00 88.25 93 LEU A C 1
ATOM 756 O O . LEU A 1 93 ? -0.844 -0.505 4.390 1.00 88.25 93 LEU A O 1
ATOM 760 N N . THR A 1 94 ? -1.452 1.046 5.890 1.00 90.06 94 THR A N 1
ATOM 761 C CA . THR A 1 94 ? -0.779 2.164 5.212 1.00 90.06 94 THR A CA 1
ATOM 762 C C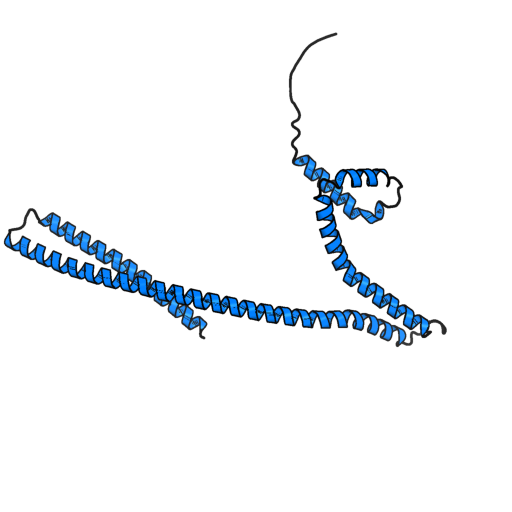 . THR A 1 94 ? 0.714 1.887 5.032 1.00 90.06 94 THR A C 1
ATOM 764 O O . THR A 1 94 ? 1.263 2.093 3.951 1.00 90.06 94 THR A O 1
ATOM 767 N N . ARG A 1 95 ? 1.397 1.376 6.066 1.00 89.94 95 ARG A N 1
ATOM 768 C CA . ARG A 1 95 ? 2.819 1.009 5.971 1.00 89.94 95 ARG A CA 1
ATOM 769 C C . ARG A 1 95 ? 3.056 -0.112 4.963 1.00 89.94 95 ARG A C 1
ATOM 771 O O . ARG A 1 95 ? 3.961 0.017 4.142 1.00 89.94 95 ARG A O 1
ATOM 778 N N . THR A 1 96 ? 2.245 -1.166 4.997 1.00 90.38 96 THR A N 1
ATOM 779 C CA . THR A 1 96 ? 2.321 -2.285 4.051 1.00 90.38 96 THR A CA 1
ATOM 780 C C . THR A 1 96 ? 2.098 -1.807 2.618 1.00 90.38 96 THR A C 1
ATOM 782 O O . THR A 1 96 ? 2.909 -2.111 1.751 1.00 90.38 96 THR A O 1
ATOM 785 N N . GLN A 1 97 ? 1.089 -0.969 2.378 1.00 87.19 97 GLN A N 1
ATOM 786 C CA . GLN A 1 97 ? 0.816 -0.378 1.065 1.00 87.19 97 GLN A CA 1
ATOM 787 C C . GLN A 1 97 ? 1.983 0.480 0.558 1.00 87.19 97 GLN A C 1
ATOM 789 O O . GLN A 1 97 ? 2.354 0.400 -0.614 1.00 87.19 97 GLN A O 1
ATOM 794 N N . ILE A 1 98 ? 2.606 1.283 1.428 1.00 92.31 98 ILE A N 1
ATOM 795 C CA . ILE A 1 98 ? 3.797 2.066 1.067 1.00 92.31 98 ILE A CA 1
ATOM 796 C C . ILE A 1 98 ? 4.964 1.139 0.710 1.00 92.31 98 ILE A C 1
ATOM 798 O O . ILE A 1 98 ? 5.692 1.402 -0.249 1.00 92.31 98 ILE A O 1
ATOM 802 N N . GLU A 1 99 ? 5.168 0.061 1.466 1.00 93.00 99 GLU A N 1
ATOM 803 C CA . GLU A 1 99 ? 6.232 -0.906 1.201 1.00 93.00 99 GLU A CA 1
ATOM 804 C C . GLU A 1 99 ? 6.012 -1.649 -0.124 1.00 93.00 99 GLU A C 1
ATOM 806 O O . GLU A 1 99 ? 6.939 -1.755 -0.931 1.00 93.00 99 GLU A O 1
ATOM 811 N N . GLU A 1 100 ? 4.789 -2.109 -0.384 1.00 89.38 100 GLU A N 1
ATOM 812 C CA . GLU A 1 100 ? 4.395 -2.746 -1.642 1.00 89.38 100 GLU A CA 1
ATOM 813 C C . GLU A 1 100 ? 4.551 -1.794 -2.828 1.00 89.38 100 GLU A C 1
ATOM 815 O O . GLU A 1 100 ? 5.163 -2.163 -3.829 1.00 89.38 100 GLU A O 1
ATOM 820 N N . SER A 1 101 ? 4.113 -0.541 -2.693 1.00 92.06 101 SER A N 1
ATOM 821 C CA . SER A 1 101 ? 4.307 0.494 -3.713 1.00 92.06 101 SER A CA 1
ATOM 822 C C . SER A 1 101 ? 5.793 0.714 -4.016 1.00 92.06 101 SER A C 1
ATOM 824 O O . SER A 1 101 ? 6.211 0.714 -5.176 1.00 92.06 101 SER A O 1
ATOM 826 N N . ARG A 1 102 ? 6.646 0.795 -2.985 1.00 92.38 102 ARG A N 1
ATOM 827 C CA . ARG A 1 102 ? 8.104 0.900 -3.166 1.00 92.38 102 ARG A CA 1
ATOM 828 C C . ARG A 1 102 ? 8.689 -0.321 -3.876 1.00 92.38 102 ARG A C 1
ATOM 830 O O . ARG A 1 102 ? 9.574 -0.155 -4.716 1.00 92.38 102 ARG A O 1
ATOM 837 N N . LYS A 1 103 ? 8.227 -1.534 -3.556 1.00 92.81 103 LYS A N 1
ATOM 838 C CA . LYS A 1 103 ? 8.647 -2.767 -4.246 1.00 92.81 103 LYS A CA 1
ATOM 839 C C . LYS A 1 103 ? 8.211 -2.748 -5.712 1.00 92.81 103 LYS A C 1
ATOM 841 O O . LYS A 1 103 ? 9.048 -2.992 -6.577 1.00 92.81 103 LYS A O 1
ATOM 846 N N . ALA A 1 104 ? 6.968 -2.367 -5.996 1.00 88.00 104 ALA A N 1
ATOM 847 C CA . ALA A 1 104 ? 6.442 -2.246 -7.351 1.00 88.00 104 ALA A CA 1
ATOM 848 C C . ALA A 1 104 ? 7.215 -1.206 -8.181 1.00 88.00 104 ALA A C 1
ATOM 850 O O . ALA A 1 104 ? 7.575 -1.484 -9.321 1.00 88.00 104 ALA A O 1
ATOM 851 N N . ILE A 1 105 ? 7.565 -0.050 -7.604 1.00 90.62 105 ILE A N 1
ATOM 852 C CA . ILE A 1 105 ? 8.399 0.968 -8.269 1.00 90.62 105 ILE A CA 1
ATOM 853 C C . ILE A 1 105 ? 9.786 0.406 -8.599 1.00 90.62 105 ILE A C 1
ATOM 855 O O . ILE A 1 105 ? 10.281 0.583 -9.714 1.00 90.62 105 ILE A O 1
ATOM 859 N N . LYS A 1 106 ? 10.417 -0.306 -7.655 1.00 90.75 106 LYS A N 1
ATOM 860 C CA . LYS A 1 106 ? 11.708 -0.962 -7.905 1.00 90.75 106 LYS A CA 1
ATOM 861 C C . LYS A 1 106 ? 11.590 -1.996 -9.024 1.00 90.75 106 LYS A C 1
ATOM 863 O O . LYS A 1 106 ? 12.404 -1.979 -9.944 1.00 90.75 106 LYS A O 1
ATOM 868 N N . GLN A 1 107 ? 10.559 -2.836 -9.001 1.00 89.44 107 GLN A N 1
ATOM 869 C CA . GLN A 1 107 ? 10.307 -3.828 -10.045 1.00 89.44 107 GLN A CA 1
ATOM 870 C C . GLN A 1 107 ? 10.072 -3.171 -11.410 1.00 89.44 107 GLN A C 1
ATOM 872 O O . GLN A 1 107 ? 10.691 -3.574 -12.391 1.00 89.44 107 GLN A O 1
ATOM 877 N N . ALA A 1 108 ? 9.263 -2.112 -11.470 1.00 89.88 108 ALA A N 1
ATOM 878 C CA . ALA A 1 108 ? 9.035 -1.340 -12.686 1.00 89.88 108 ALA A CA 1
ATOM 879 C C . ALA A 1 108 ? 10.339 -0.734 -13.224 1.00 89.88 108 ALA A C 1
ATOM 881 O O . ALA A 1 108 ? 10.568 -0.748 -14.433 1.00 89.88 108 ALA A O 1
ATOM 882 N N . SER A 1 109 ? 11.235 -0.265 -12.347 1.00 88.56 109 SER A N 1
ATOM 883 C CA . SER A 1 109 ? 12.548 0.247 -12.757 1.00 88.56 109 SER A CA 1
ATOM 884 C C . SER A 1 109 ? 13.424 -0.843 -13.389 1.00 88.56 109 SER A C 1
ATOM 886 O O . SER A 1 109 ? 14.050 -0.607 -14.423 1.00 88.56 109 SER A O 1
ATOM 888 N N . THR A 1 110 ? 13.409 -2.060 -12.839 1.00 90.81 110 THR A N 1
ATOM 889 C CA . THR A 1 110 ? 14.134 -3.212 -13.392 1.00 90.81 110 THR A CA 1
ATOM 890 C C . THR A 1 110 ? 13.555 -3.645 -14.736 1.00 90.81 110 THR A C 1
ATOM 892 O O . THR A 1 110 ? 14.300 -3.802 -15.702 1.00 90.81 110 THR A O 1
ATOM 895 N N . VAL A 1 111 ? 12.228 -3.766 -14.834 1.00 92.19 111 VAL A N 1
ATOM 896 C CA . VAL A 1 111 ? 11.537 -4.109 -16.087 1.00 92.19 111 VAL A CA 1
ATOM 897 C C . VAL A 1 111 ? 11.792 -3.045 -17.156 1.00 92.19 111 VAL A C 1
ATOM 899 O O . VAL A 1 111 ? 12.046 -3.385 -18.309 1.00 92.19 111 VAL A O 1
ATOM 902 N N . THR A 1 112 ? 11.822 -1.763 -16.781 1.00 87.69 112 THR A N 1
ATOM 903 C CA . THR A 1 112 ? 12.157 -0.666 -17.702 1.00 87.69 112 THR A CA 1
ATOM 904 C C . THR A 1 112 ? 13.563 -0.840 -18.277 1.00 87.69 112 THR A C 1
ATOM 906 O O . THR A 1 112 ? 13.740 -0.730 -19.486 1.00 87.69 112 THR A O 1
ATOM 909 N N . ARG A 1 113 ? 14.562 -1.175 -17.446 1.00 87.88 113 ARG A N 1
ATOM 910 C CA . ARG A 1 113 ? 15.941 -1.423 -17.911 1.00 87.88 113 ARG A CA 1
ATOM 911 C C . ARG A 1 113 ? 16.026 -2.618 -18.862 1.00 87.88 113 ARG A C 1
ATOM 913 O O . ARG A 1 113 ? 16.658 -2.508 -19.907 1.00 87.88 113 ARG A O 1
ATOM 920 N N . LEU A 1 114 ? 15.358 -3.722 -18.529 1.00 91.50 114 LEU A N 1
ATOM 921 C CA . LEU A 1 114 ? 15.265 -4.907 -19.393 1.00 91.50 114 LEU A CA 1
ATOM 922 C C . LEU A 1 114 ? 14.621 -4.578 -20.741 1.00 91.50 114 LEU A C 1
ATOM 924 O O . LEU A 1 114 ? 15.120 -4.988 -21.783 1.00 91.50 114 LEU A O 1
ATOM 928 N N . THR A 1 115 ? 13.546 -3.794 -20.725 1.00 90.12 115 THR A N 1
ATOM 929 C CA . THR A 1 115 ? 12.818 -3.418 -21.939 1.00 90.12 115 THR A CA 1
ATOM 930 C C . THR A 1 115 ? 13.662 -2.503 -22.828 1.00 90.12 115 THR A C 1
ATOM 932 O O . THR A 1 115 ? 13.714 -2.706 -24.037 1.00 90.12 115 THR A O 1
ATOM 935 N N . ILE A 1 116 ? 14.381 -1.536 -22.242 1.00 87.44 116 ILE A N 1
ATOM 936 C CA . ILE A 1 116 ? 15.334 -0.689 -22.981 1.00 87.44 116 ILE A CA 1
ATOM 937 C C . ILE A 1 116 ? 16.411 -1.551 -23.645 1.00 87.44 116 ILE A C 1
ATOM 939 O O . ILE A 1 116 ? 16.718 -1.351 -24.818 1.00 87.44 116 ILE A O 1
ATOM 943 N N . LEU A 1 117 ? 16.954 -2.532 -22.920 1.00 90.44 117 LEU A N 1
ATOM 944 C CA . LEU A 1 117 ? 17.963 -3.431 -23.468 1.00 90.44 117 LEU A CA 1
ATOM 945 C C . LEU A 1 117 ? 17.396 -4.291 -24.607 1.00 90.44 117 LEU A C 1
ATOM 947 O O . LEU A 1 117 ? 18.034 -4.417 -25.648 1.00 90.44 117 LEU A O 1
ATOM 951 N N . ALA A 1 118 ? 16.179 -4.816 -24.454 1.00 89.75 118 ALA A N 1
ATOM 952 C CA . ALA A 1 118 ? 15.496 -5.592 -25.485 1.00 89.75 118 ALA A CA 1
ATOM 953 C C . ALA A 1 118 ? 15.220 -4.770 -26.757 1.00 89.75 118 ALA A C 1
ATOM 955 O O . ALA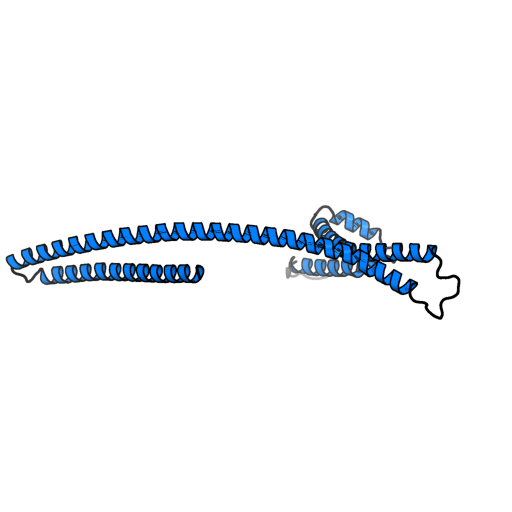 A 1 118 ? 15.418 -5.274 -27.860 1.00 89.75 118 ALA A O 1
ATOM 956 N N . PHE A 1 119 ? 14.840 -3.494 -26.623 1.00 88.62 119 PHE A N 1
ATOM 957 C CA . PHE A 1 119 ? 14.629 -2.599 -27.767 1.00 88.62 119 PHE A CA 1
ATOM 958 C C . PHE A 1 119 ? 15.892 -2.343 -28.592 1.00 88.62 119 PHE A C 1
ATOM 960 O O . PHE A 1 119 ? 15.781 -2.026 -29.772 1.00 88.62 119 PHE A O 1
ATOM 967 N N . ILE A 1 120 ? 17.078 -2.480 -28.001 1.00 89.38 120 ILE A N 1
ATOM 968 C CA . ILE A 1 120 ? 18.352 -2.353 -28.717 1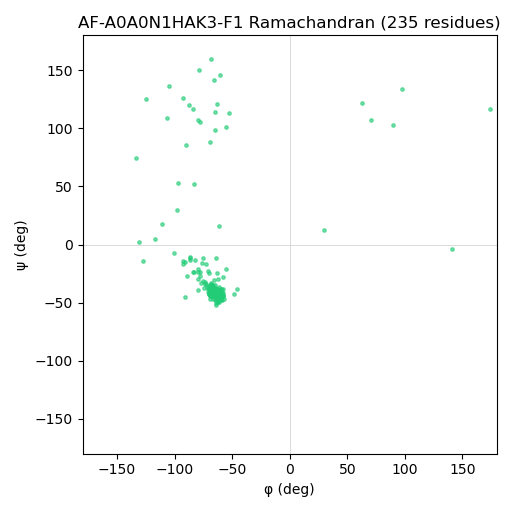.00 89.38 120 ILE A CA 1
ATOM 969 C C . ILE A 1 120 ? 18.803 -3.720 -29.236 1.00 89.38 120 ILE A C 1
ATOM 971 O O . ILE A 1 120 ? 19.210 -3.843 -30.390 1.00 89.38 120 ILE A O 1
ATOM 975 N N . TYR A 1 121 ? 18.712 -4.757 -28.403 1.00 91.38 121 TYR A N 1
ATOM 976 C CA . TYR A 1 121 ? 19.219 -6.093 -28.706 1.00 91.38 121 TYR A CA 1
ATOM 977 C C . TYR A 1 121 ? 18.419 -6.819 -29.794 1.00 91.38 121 TYR A C 1
ATOM 979 O O . TYR A 1 121 ? 19.007 -7.420 -30.684 1.00 91.38 121 TYR A O 1
ATOM 987 N N . ILE A 1 122 ? 17.084 -6.755 -29.764 1.00 92.38 122 ILE A N 1
ATOM 988 C CA . ILE A 1 122 ? 16.245 -7.491 -30.722 1.00 92.38 122 ILE A CA 1
ATOM 989 C C . ILE A 1 122 ? 16.474 -7.005 -32.167 1.00 92.38 122 ILE A C 1
ATOM 991 O O . ILE A 1 122 ? 16.753 -7.842 -33.029 1.00 92.38 122 ILE A O 1
ATOM 995 N N . PRO A 1 123 ? 16.428 -5.691 -32.476 1.00 88.50 123 PRO A N 1
ATOM 996 C CA . PRO A 1 123 ? 16.651 -5.225 -33.844 1.00 88.50 123 PRO A CA 1
ATOM 997 C C . PRO A 1 123 ? 18.091 -5.449 -34.314 1.00 88.50 123 PRO A C 1
ATOM 999 O O . PRO A 1 123 ? 18.306 -5.827 -35.460 1.00 88.50 123 PRO A O 1
ATOM 1002 N N . THR A 1 124 ? 19.079 -5.268 -33.433 1.00 89.00 124 THR A N 1
ATOM 1003 C CA . THR A 1 124 ? 20.493 -5.500 -33.779 1.00 89.00 124 THR A CA 1
ATOM 1004 C C . THR A 1 124 ? 20.782 -6.974 -34.034 1.00 89.00 124 THR A C 1
ATOM 1006 O O . THR A 1 124 ? 21.426 -7.300 -35.026 1.00 89.00 124 THR A O 1
ATOM 1009 N N . SER A 1 125 ? 20.240 -7.877 -33.213 1.00 90.44 125 SER A N 1
ATOM 1010 C CA . SER A 1 125 ? 20.337 -9.324 -33.428 1.00 90.44 125 SER A CA 1
ATOM 1011 C C . SER A 1 125 ? 19.679 -9.753 -34.742 1.00 90.44 125 SER A C 1
ATOM 1013 O O . SER A 1 125 ? 20.226 -10.607 -35.436 1.00 90.44 125 SER A O 1
ATOM 1015 N N . CYS A 1 126 ? 18.566 -9.121 -35.126 1.00 88.44 126 CYS A N 1
ATOM 1016 C CA . CYS A 1 126 ? 17.911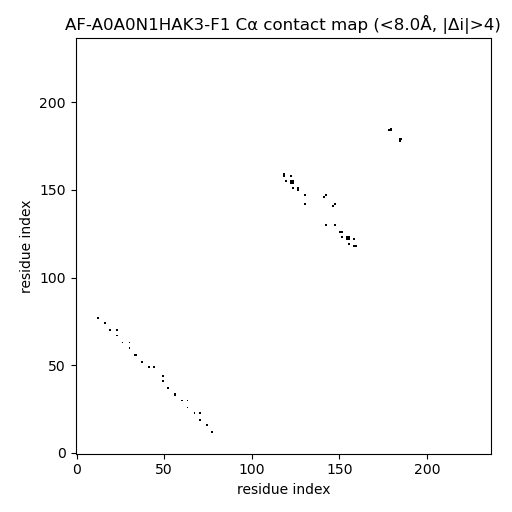 -9.350 -36.413 1.00 88.44 126 CYS A CA 1
ATOM 1017 C C . CYS A 1 126 ? 18.822 -8.966 -37.593 1.00 88.44 126 CYS A C 1
ATOM 1019 O O . CYS A 1 126 ? 19.022 -9.771 -38.500 1.00 88.44 126 CYS A O 1
ATOM 1021 N N . VAL A 1 127 ? 19.443 -7.781 -37.551 1.00 88.00 127 VAL A N 1
ATOM 1022 C CA . VAL A 1 127 ? 20.395 -7.342 -38.587 1.00 88.00 127 VAL A CA 1
ATOM 1023 C C . VAL A 1 127 ? 21.602 -8.284 -38.654 1.00 88.00 127 VAL A C 1
ATOM 1025 O O . VAL A 1 127 ? 21.955 -8.742 -39.736 1.00 88.00 127 VAL A O 1
ATOM 1028 N N . CYS A 1 128 ? 22.185 -8.662 -37.513 1.00 87.06 128 CYS A N 1
ATOM 1029 C CA . CYS A 1 128 ? 23.275 -9.641 -37.476 1.00 87.06 128 CYS A CA 1
ATOM 1030 C C . CYS A 1 128 ? 22.865 -11.004 -38.059 1.00 87.06 128 CYS A C 1
ATOM 1032 O O . CYS A 1 128 ? 23.662 -11.629 -38.750 1.00 87.06 128 CYS A O 1
ATOM 1034 N N . GLY A 1 129 ? 21.632 -11.457 -37.817 1.00 87.81 129 GLY A N 1
ATOM 1035 C CA . GLY A 1 129 ? 21.101 -12.692 -38.395 1.00 87.81 129 GLY A CA 1
ATOM 1036 C C . GLY A 1 129 ? 20.946 -12.618 -39.916 1.00 87.81 129 GLY A C 1
ATOM 1037 O O . GLY A 1 129 ? 21.356 -13.541 -40.612 1.00 87.81 129 GLY A O 1
ATOM 1038 N N . PHE A 1 130 ? 20.420 -11.507 -40.443 1.00 83.69 130 PHE A N 1
ATOM 1039 C CA . PHE A 1 130 ? 20.269 -11.301 -41.888 1.00 83.69 130 PHE A CA 1
ATOM 1040 C C . PHE A 1 130 ? 21.609 -11.238 -42.625 1.00 83.69 130 PHE A C 1
ATOM 1042 O O . PHE A 1 130 ? 21.746 -11.850 -43.679 1.00 83.69 130 PHE A O 1
ATOM 1049 N N . PHE A 1 131 ? 22.594 -10.532 -42.069 1.00 80.25 131 PHE A N 1
ATOM 1050 C CA . PHE A 1 131 ? 23.931 -10.420 -42.662 1.00 80.25 131 PHE A CA 1
ATOM 1051 C C . PHE A 1 131 ? 24.817 -11.647 -42.395 1.00 80.25 131 PHE A C 1
ATOM 1053 O O . PHE A 1 131 ? 25.775 -11.878 -43.124 1.00 80.25 131 PHE A O 1
ATOM 1060 N N . GLY A 1 132 ? 24.510 -12.440 -41.364 1.00 78.19 132 GLY A N 1
ATOM 1061 C CA . GLY A 1 132 ? 25.187 -13.706 -41.076 1.00 78.19 132 GLY A CA 1
ATOM 1062 C C . GLY A 1 132 ? 24.659 -14.893 -41.888 1.00 78.19 132 GLY A C 1
ATOM 1063 O O . GLY A 1 132 ? 25.291 -15.949 -41.909 1.00 78.19 132 GLY A O 1
ATOM 1064 N N . MET A 1 133 ? 23.510 -14.746 -42.552 1.00 77.88 133 MET A N 1
ATOM 1065 C CA . MET A 1 133 ? 22.938 -15.773 -43.416 1.00 77.88 133 MET A CA 1
ATOM 1066 C C . MET A 1 133 ? 23.511 -15.626 -44.832 1.00 77.88 133 MET A C 1
ATOM 1068 O O . MET A 1 133 ? 23.331 -14.594 -45.471 1.00 77.88 133 MET A O 1
ATOM 1072 N N . ASN A 1 134 ? 24.181 -16.662 -45.347 1.00 66.44 134 ASN A N 1
ATOM 1073 C CA . ASN A 1 134 ? 24.628 -16.699 -46.745 1.00 66.44 134 ASN A CA 1
ATOM 1074 C C . ASN A 1 134 ? 23.411 -16.824 -47.674 1.00 66.44 134 ASN A C 1
ATOM 1076 O O . ASN A 1 134 ? 22.970 -17.927 -48.000 1.00 66.44 134 ASN A O 1
ATOM 1080 N N . VAL A 1 135 ? 22.835 -15.691 -48.072 1.00 64.12 135 VAL A N 1
ATOM 1081 C CA . VAL A 1 135 ? 21.692 -15.658 -48.988 1.00 64.12 135 VAL A CA 1
ATOM 1082 C C . VAL A 1 135 ? 22.190 -15.879 -50.417 1.00 64.12 135 VAL A C 1
ATOM 1084 O O . VAL A 1 135 ? 22.772 -14.991 -51.038 1.00 64.12 135 VAL A O 1
ATOM 1087 N N . VAL A 1 136 ? 21.942 -17.079 -50.944 1.00 58.22 136 VAL A N 1
ATOM 1088 C CA . VAL A 1 136 ? 22.211 -17.450 -52.340 1.00 58.22 136 VAL A CA 1
ATOM 1089 C C . VAL A 1 136 ? 21.301 -16.612 -53.246 1.00 58.22 136 VAL A C 1
ATOM 1091 O O . VAL A 1 136 ? 20.120 -16.912 -53.387 1.00 58.22 136 VAL A O 1
ATOM 1094 N N . GLY A 1 137 ? 21.825 -15.522 -53.809 1.00 63.50 137 GLY A N 1
ATOM 1095 C CA . GLY A 1 137 ? 21.067 -14.612 -54.681 1.00 63.50 137 GLY A CA 1
ATOM 1096 C C . GLY A 1 137 ? 21.365 -13.124 -54.492 1.00 63.50 137 GLY A C 1
ATOM 1097 O O . GLY A 1 137 ? 20.835 -12.303 -55.238 1.00 63.50 137 GLY A O 1
ATOM 1098 N N . VAL A 1 138 ? 22.206 -12.760 -53.522 1.00 64.56 138 VAL A N 1
ATOM 1099 C CA . VAL A 1 138 ? 22.660 -11.378 -53.343 1.00 64.56 138 VAL A CA 1
ATOM 1100 C C . VAL A 1 138 ? 23.975 -11.177 -54.116 1.00 64.56 138 VAL A C 1
ATOM 1102 O O . VAL A 1 138 ? 24.894 -11.967 -53.919 1.00 64.56 138 VAL A O 1
ATOM 1105 N N . PRO A 1 139 ? 24.088 -10.170 -55.005 1.00 66.44 139 PRO A N 1
ATOM 1106 C CA . PRO A 1 139 ? 25.304 -9.942 -55.791 1.00 66.44 139 PRO A CA 1
ATOM 1107 C C . PRO A 1 139 ? 26.530 -9.666 -54.904 1.00 66.44 139 PRO A C 1
ATOM 1109 O O . PRO A 1 139 ? 26.402 -8.999 -53.875 1.00 66.44 139 PRO A O 1
ATOM 1112 N N . ASP A 1 140 ? 27.716 -10.110 -55.336 1.00 61.53 140 ASP A N 1
ATOM 1113 C CA . ASP A 1 140 ? 28.998 -10.138 -54.592 1.00 61.53 140 ASP A CA 1
ATOM 1114 C C . ASP A 1 140 ? 29.573 -8.766 -54.139 1.00 61.53 140 ASP A C 1
ATOM 1116 O O . ASP A 1 140 ? 30.738 -8.658 -53.770 1.00 61.53 140 ASP A O 1
ATOM 1120 N N . GLY A 1 141 ? 28.774 -7.695 -54.135 1.00 62.50 141 GLY A N 1
ATOM 1121 C CA . GLY A 1 141 ? 29.161 -6.347 -53.695 1.00 62.50 141 GLY A CA 1
ATOM 1122 C C . GLY A 1 141 ? 28.200 -5.674 -52.708 1.00 62.50 141 GLY A C 1
ATOM 1123 O O . GLY A 1 141 ? 28.427 -4.526 -52.339 1.00 62.50 141 GLY A O 1
ATOM 1124 N N . PHE A 1 142 ? 27.120 -6.338 -52.278 1.00 60.94 142 PHE A N 1
ATOM 1125 C CA . PHE A 1 142 ? 26.137 -5.738 -51.356 1.00 60.94 142 PHE A CA 1
ATOM 1126 C C . PHE A 1 142 ? 26.526 -5.845 -49.874 1.00 60.94 142 PHE A C 1
ATOM 1128 O O . PHE A 1 142 ? 26.079 -5.033 -49.059 1.00 60.94 142 PHE A O 1
ATOM 1135 N N . PHE A 1 143 ? 27.367 -6.817 -49.518 1.00 65.38 143 PHE A N 1
ATOM 1136 C CA . PHE A 1 143 ? 27.780 -7.090 -48.140 1.00 65.38 143 PHE A CA 1
ATOM 1137 C C . PHE A 1 143 ? 29.123 -6.438 -47.796 1.00 65.38 143 PHE A C 1
ATOM 1139 O O . PHE A 1 143 ? 30.050 -7.099 -47.336 1.00 65.38 143 PHE A O 1
ATOM 1146 N N . ASP A 1 144 ? 29.233 -5.133 -48.029 1.00 74.88 144 ASP A N 1
ATOM 1147 C CA . ASP A 1 144 ? 30.353 -4.360 -47.500 1.00 74.88 144 ASP A CA 1
ATOM 1148 C C . ASP A 1 144 ? 30.127 -4.034 -46.009 1.00 74.88 144 ASP A C 1
ATOM 1150 O O . ASP A 1 144 ? 29.000 -3.863 -45.537 1.00 74.88 144 ASP A O 1
ATOM 1154 N N . ILE A 1 145 ? 31.209 -3.903 -45.241 1.00 77.38 145 ILE A N 1
ATOM 1155 C CA . ILE A 1 145 ? 31.159 -3.533 -43.814 1.00 77.38 145 ILE A CA 1
ATOM 1156 C C . ILE A 1 145 ? 30.458 -2.174 -43.630 1.00 77.38 145 ILE A C 1
ATOM 1158 O O . ILE A 1 145 ? 29.808 -1.924 -42.611 1.00 77.38 145 ILE A O 1
ATOM 1162 N N . THR A 1 146 ? 30.533 -1.310 -44.644 1.00 83.31 146 THR A N 1
ATOM 1163 C CA . THR A 1 146 ? 29.855 -0.011 -44.675 1.00 83.31 146 THR A CA 1
ATOM 1164 C C . THR A 1 146 ? 28.328 -0.138 -44.739 1.00 83.31 146 THR A C 1
ATOM 1166 O O . THR A 1 146 ? 27.632 0.562 -43.999 1.00 83.31 146 THR A O 1
ATOM 1169 N N . THR A 1 147 ? 27.778 -1.056 -45.544 1.00 82.69 147 THR A N 1
ATOM 1170 C CA . THR A 1 147 ? 26.321 -1.257 -45.662 1.00 82.69 147 THR A CA 1
ATOM 1171 C C . THR A 1 147 ? 25.748 -1.883 -44.390 1.00 82.69 147 THR A C 1
ATOM 1173 O O . THR A 1 147 ? 24.680 -1.478 -43.920 1.00 82.69 147 THR A O 1
ATOM 1176 N N . PHE A 1 148 ? 26.501 -2.780 -43.750 1.00 82.88 148 PHE A N 1
ATOM 1177 C CA . PHE A 1 148 ? 26.175 -3.313 -42.426 1.00 82.88 148 PHE A CA 1
ATOM 1178 C C . PHE A 1 148 ? 26.098 -2.209 -41.355 1.00 82.88 148 PHE A C 1
ATOM 1180 O O . PHE A 1 148 ? 25.113 -2.117 -40.620 1.00 82.88 148 PHE A O 1
ATOM 1187 N N . ALA A 1 149 ? 27.084 -1.307 -41.304 1.00 86.25 149 ALA A N 1
ATOM 1188 C CA . ALA A 1 149 ? 27.081 -0.200 -40.347 1.00 86.25 149 ALA A CA 1
ATOM 1189 C C . ALA A 1 149 ? 25.885 0.752 -40.554 1.00 86.25 149 ALA A C 1
ATOM 1191 O O . ALA A 1 149 ? 25.211 1.124 -39.591 1.00 86.25 149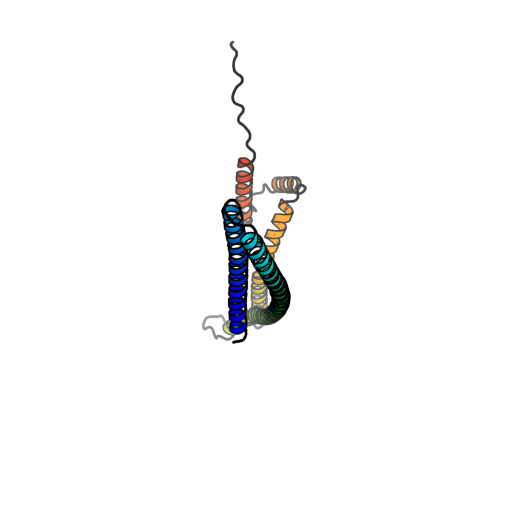 ALA A O 1
ATOM 1192 N N . VAL A 1 150 ? 25.576 1.108 -41.806 1.00 89.69 150 VAL A N 1
ATOM 1193 C CA . VAL A 1 150 ? 24.443 1.992 -42.134 1.00 89.69 150 VAL A CA 1
ATOM 1194 C C . VAL A 1 150 ? 23.104 1.341 -41.776 1.00 89.69 150 VAL A C 1
ATOM 1196 O O . VAL A 1 150 ? 22.247 2.000 -41.186 1.00 89.69 150 VAL A O 1
ATOM 1199 N N . THR A 1 151 ? 22.916 0.051 -42.070 1.00 88.06 151 THR A N 1
ATOM 1200 C CA . THR A 1 151 ? 21.654 -0.647 -41.763 1.00 88.06 151 THR A CA 1
ATOM 1201 C C . THR A 1 151 ? 21.377 -0.737 -40.262 1.00 88.06 151 THR A C 1
ATOM 1203 O O . THR A 1 151 ? 20.247 -0.472 -39.850 1.00 88.06 151 THR A O 1
ATOM 1206 N N . ILE A 1 152 ? 22.386 -0.997 -39.421 1.00 89.31 152 ILE A N 1
ATOM 1207 C CA . ILE A 1 152 ? 22.231 -0.969 -37.955 1.00 89.31 152 ILE A CA 1
ATOM 1208 C C . ILE A 1 152 ? 21.786 0.413 -37.471 1.00 89.31 152 ILE A C 1
ATOM 1210 O O . ILE A 1 152 ? 20.855 0.513 -36.668 1.00 89.31 152 ILE A O 1
ATOM 1214 N N . VAL A 1 153 ? 22.427 1.479 -37.961 1.00 91.94 153 VAL A N 1
ATOM 1215 C CA . VAL A 1 153 ? 22.103 2.857 -37.562 1.00 91.94 153 VAL A CA 1
ATOM 1216 C C . VAL A 1 153 ? 20.671 3.213 -37.956 1.00 91.94 153 VAL A C 1
ATOM 1218 O O . VAL A 1 153 ? 19.928 3.742 -37.129 1.00 91.94 153 VAL A O 1
ATOM 1221 N N . VAL A 1 154 ? 20.257 2.879 -39.181 1.00 92.75 154 VAL A N 1
ATOM 1222 C CA . VAL A 1 154 ? 18.894 3.135 -39.666 1.00 92.75 154 VAL A CA 1
ATOM 1223 C C . VAL A 1 154 ? 17.869 2.354 -38.842 1.00 92.75 154 VAL A C 1
ATOM 1225 O O . VAL A 1 154 ? 16.924 2.952 -38.336 1.00 92.75 154 VAL A O 1
ATOM 1228 N N . VAL A 1 155 ? 18.074 1.051 -38.627 1.00 91.06 155 VAL A N 1
ATOM 1229 C CA . VAL A 1 155 ? 17.138 0.195 -37.876 1.00 91.06 155 VAL A CA 1
ATOM 1230 C C . VAL A 1 155 ? 17.005 0.641 -36.415 1.00 91.06 155 VAL A C 1
ATOM 1232 O O . VAL A 1 155 ? 15.889 0.717 -35.890 1.00 91.06 155 VAL A O 1
ATOM 1235 N N . LEU A 1 156 ? 18.112 0.993 -35.754 1.00 89.81 156 LEU A N 1
ATOM 1236 C CA . LEU A 1 156 ? 18.080 1.536 -34.393 1.00 89.81 156 LEU A CA 1
ATOM 1237 C C . LEU A 1 156 ? 17.373 2.893 -34.342 1.00 89.81 156 LEU A C 1
ATOM 1239 O O . LEU A 1 156 ? 16.525 3.102 -33.471 1.00 89.81 156 LEU A O 1
ATOM 1243 N N . ALA A 1 157 ? 17.665 3.792 -35.286 1.00 89.88 157 ALA A N 1
ATOM 1244 C CA . ALA A 1 157 ? 17.015 5.096 -35.368 1.00 89.88 157 ALA A CA 1
ATOM 1245 C C . ALA A 1 157 ? 15.501 4.959 -35.588 1.00 89.88 157 ALA A C 1
ATOM 1247 O O . ALA A 1 157 ? 14.724 5.616 -34.897 1.00 89.88 157 ALA A O 1
ATOM 1248 N N . THR A 1 158 ? 15.063 4.067 -36.483 1.00 88.38 158 THR A N 1
ATOM 1249 C CA . THR A 1 158 ? 13.637 3.803 -36.724 1.00 88.38 158 THR A CA 1
ATOM 1250 C C . THR A 1 158 ? 12.957 3.212 -35.490 1.00 88.38 158 THR A C 1
ATOM 1252 O O . THR A 1 158 ? 11.886 3.679 -35.102 1.00 88.38 158 THR A O 1
ATOM 1255 N N . THR A 1 159 ? 13.583 2.241 -34.818 1.00 87.38 159 THR A N 1
ATOM 1256 C CA . THR A 1 159 ? 13.011 1.602 -33.619 1.00 87.38 159 THR A CA 1
ATOM 1257 C C . THR A 1 159 ? 12.870 2.599 -32.464 1.00 87.38 159 THR A C 1
ATOM 1259 O O . THR A 1 159 ? 11.821 2.665 -31.820 1.00 87.38 159 THR A O 1
ATOM 1262 N N . LEU A 1 160 ? 13.889 3.436 -32.235 1.00 85.50 160 LEU A N 1
ATOM 1263 C CA . LEU A 1 160 ? 13.833 4.508 -31.239 1.00 85.50 160 LEU A CA 1
ATOM 1264 C C . LEU A 1 160 ? 12.791 5.567 -31.608 1.00 85.50 160 LEU A C 1
ATOM 1266 O O . LEU A 1 160 ? 12.035 6.005 -30.741 1.00 85.50 160 LEU A O 1
ATOM 1270 N N . CYS A 1 161 ? 12.702 5.945 -32.885 1.00 86.38 161 CYS A N 1
ATOM 1271 C CA . CYS A 1 161 ? 11.707 6.899 -33.363 1.00 86.38 161 CYS A CA 1
ATOM 1272 C C . CYS A 1 161 ? 10.283 6.390 -33.103 1.00 86.38 161 CYS A C 1
ATOM 1274 O O . CYS A 1 161 ? 9.474 7.126 -32.547 1.00 86.38 161 CYS A O 1
ATOM 1276 N N . LEU A 1 162 ? 9.994 5.116 -33.390 1.00 83.94 162 LEU A N 1
ATOM 1277 C CA . LEU A 1 162 ? 8.693 4.495 -33.113 1.00 83.94 162 LEU A CA 1
ATOM 1278 C C . LEU A 1 162 ? 8.387 4.413 -31.608 1.00 83.94 162 LEU A C 1
ATOM 1280 O O . LEU A 1 162 ? 7.276 4.746 -31.183 1.00 83.94 162 LEU A O 1
ATOM 1284 N N . ALA A 1 163 ? 9.371 4.037 -30.785 1.00 80.19 163 ALA A N 1
ATOM 1285 C CA . ALA A 1 163 ? 9.213 3.975 -29.332 1.00 80.19 163 ALA A CA 1
ATOM 1286 C C . ALA A 1 163 ? 8.914 5.358 -28.718 1.00 80.19 163 ALA A C 1
ATOM 1288 O O . ALA A 1 163 ? 8.066 5.486 -27.830 1.00 80.19 163 ALA A O 1
ATOM 1289 N N . PHE A 1 164 ? 9.563 6.415 -29.217 1.00 81.00 164 PHE A N 1
ATOM 1290 C CA . PHE A 1 164 ? 9.320 7.790 -28.777 1.00 81.00 164 PHE A CA 1
ATOM 1291 C C . PHE A 1 164 ? 8.079 8.422 -29.411 1.00 81.00 164 PHE A C 1
ATOM 1293 O O . PHE A 1 164 ? 7.429 9.237 -28.753 1.00 81.00 164 PHE A O 1
ATOM 1300 N N . ALA A 1 165 ? 7.696 8.031 -30.629 1.00 76.12 165 ALA A N 1
ATOM 1301 C CA . ALA A 1 165 ? 6.525 8.553 -31.328 1.00 76.12 165 ALA A CA 1
ATOM 1302 C C . ALA A 1 165 ? 5.242 8.331 -30.523 1.00 76.12 165 ALA A C 1
ATOM 1304 O O . ALA A 1 165 ? 4.417 9.235 -30.434 1.00 76.12 165 ALA A O 1
ATOM 1305 N N . ASN A 1 166 ? 5.095 7.187 -29.847 1.00 72.75 166 ASN A N 1
ATOM 1306 C CA . ASN A 1 166 ? 3.933 6.940 -28.989 1.00 72.75 166 ASN A CA 1
ATOM 1307 C C . ASN A 1 166 ? 3.855 7.941 -27.814 1.00 72.75 166 ASN A C 1
ATOM 1309 O O . ASN A 1 166 ? 2.794 8.480 -27.488 1.00 72.75 166 ASN A O 1
ATOM 1313 N N . ARG A 1 167 ? 5.006 8.287 -27.225 1.00 71.31 167 ARG A N 1
ATOM 1314 C CA . ARG A 1 167 ? 5.103 9.292 -26.154 1.00 71.31 167 ARG A CA 1
ATOM 1315 C C . ARG A 1 167 ? 4.854 10.711 -26.681 1.00 71.31 167 ARG A C 1
ATOM 1317 O O . ARG A 1 167 ? 4.157 11.492 -26.033 1.00 71.31 167 ARG A O 1
ATOM 1324 N N . ILE A 1 168 ? 5.387 11.026 -27.865 1.00 68.94 168 ILE A N 1
ATOM 1325 C CA . ILE A 1 168 ? 5.222 12.314 -28.553 1.00 68.94 168 ILE A CA 1
ATOM 1326 C C . ILE A 1 168 ? 3.770 12.527 -28.996 1.00 68.94 168 ILE A C 1
ATOM 1328 O O . ILE A 1 168 ? 3.255 13.635 -28.880 1.00 68.94 168 ILE A O 1
ATOM 1332 N N . MET A 1 169 ? 3.073 11.480 -29.446 1.00 70.44 169 MET A N 1
ATOM 1333 C CA . MET A 1 169 ? 1.666 11.540 -29.854 1.00 70.44 169 MET A CA 1
ATOM 1334 C C . MET A 1 169 ? 0.742 11.801 -28.660 1.00 70.44 169 MET A C 1
ATOM 1336 O O . MET A 1 169 ? -0.212 12.570 -28.760 1.00 70.44 169 MET A O 1
ATOM 1340 N N . TRP A 1 170 ? 1.046 11.230 -27.493 1.00 69.00 170 TRP A N 1
ATOM 1341 C CA . TRP A 1 170 ? 0.315 11.555 -26.269 1.00 69.00 170 TRP A CA 1
ATOM 1342 C C . TRP A 1 170 ? 0.596 12.984 -25.785 1.00 69.00 170 TRP A C 1
ATOM 1344 O O . TRP A 1 170 ? -0.331 13.714 -25.427 1.00 69.00 170 TRP A O 1
ATOM 1354 N N . PHE A 1 171 ? 1.863 13.412 -25.813 1.00 70.00 171 PHE A N 1
ATOM 1355 C CA . PHE A 1 171 ? 2.241 14.768 -25.418 1.00 70.00 171 PHE A CA 1
ATOM 1356 C C . PHE A 1 171 ? 1.642 15.821 -26.351 1.00 70.00 171 PHE A C 1
ATOM 1358 O O . PHE A 1 171 ? 1.087 16.807 -25.878 1.00 70.00 171 PHE A O 1
ATOM 1365 N N . SER A 1 172 ? 1.684 15.584 -27.662 1.00 71.50 172 SER A N 1
ATOM 1366 C CA . SER A 1 172 ? 1.077 16.464 -28.660 1.00 71.50 172 SER A CA 1
ATOM 1367 C C . SER A 1 172 ? -0.435 16.521 -28.502 1.00 71.50 172 SER A C 1
ATOM 1369 O O . SER A 1 172 ? -0.950 17.629 -28.479 1.00 71.50 172 SER A O 1
ATOM 1371 N N . ARG A 1 173 ? -1.143 15.405 -28.254 1.00 71.69 173 ARG A N 1
ATOM 1372 C CA . ARG A 1 173 ? -2.579 15.439 -27.899 1.00 71.69 173 ARG A CA 1
ATOM 1373 C C . ARG A 1 173 ? -2.831 16.298 -26.661 1.00 71.69 173 ARG A C 1
ATOM 1375 O O . ARG A 1 173 ? -3.717 17.144 -26.683 1.00 71.69 173 ARG A O 1
ATOM 1382 N N . ARG A 1 174 ? -2.040 16.134 -25.596 1.00 71.88 174 ARG A N 1
ATOM 1383 C CA . ARG A 1 174 ? -2.185 16.909 -24.349 1.00 71.88 174 ARG A CA 1
ATOM 1384 C C . ARG A 1 174 ? -1.861 18.398 -24.525 1.00 71.88 174 ARG A C 1
ATOM 1386 O O . ARG A 1 174 ? -2.515 19.239 -23.913 1.00 71.88 174 ARG A O 1
ATOM 1393 N N . LEU A 1 175 ? -0.871 18.724 -25.351 1.00 72.50 175 LEU A N 1
ATOM 1394 C CA . LEU A 1 175 ? -0.495 20.095 -25.687 1.00 72.50 175 LEU A CA 1
ATOM 1395 C C . LEU A 1 175 ? -1.545 20.749 -26.594 1.00 72.50 175 LEU A C 1
ATOM 1397 O O . LEU A 1 175 ? -1.871 21.913 -26.394 1.00 72.50 175 LEU A O 1
ATOM 1401 N N . TRP A 1 176 ? -2.136 19.985 -27.515 1.00 67.25 176 TRP A N 1
ATOM 1402 C CA . TRP A 1 176 ? -3.242 20.431 -28.362 1.00 67.25 176 TRP A CA 1
ATOM 1403 C C . TRP A 1 176 ? -4.468 20.817 -27.535 1.00 67.25 176 TRP A C 1
ATOM 1405 O O . TRP A 1 176 ? -5.022 21.887 -27.754 1.00 67.25 176 TRP A O 1
ATOM 1415 N N . TRP A 1 177 ? -4.839 20.018 -26.525 1.00 67.88 177 TRP A N 1
ATOM 1416 C CA . TRP A 1 177 ? -5.914 20.382 -25.591 1.00 67.88 177 TRP A CA 1
ATOM 1417 C C . TRP A 1 177 ? -5.615 21.686 -24.837 1.00 67.88 177 TRP A C 1
ATOM 1419 O O . TRP A 1 177 ? -6.492 22.531 -24.730 1.00 67.88 177 TRP A O 1
ATOM 1429 N N . ARG A 1 178 ? -4.371 21.906 -24.384 1.00 69.38 178 ARG A N 1
ATOM 1430 C CA . ARG A 1 178 ? -3.966 23.158 -23.707 1.00 69.38 178 ARG A CA 1
ATOM 1431 C C . ARG A 1 178 ? -3.973 24.383 -24.626 1.00 69.38 178 ARG A C 1
ATOM 1433 O O . ARG A 1 178 ? -4.281 25.484 -24.177 1.00 69.38 178 ARG A O 1
ATOM 1440 N N . LEU A 1 179 ? -3.628 24.195 -25.898 1.00 65.00 179 LEU A N 1
ATOM 1441 C CA . LEU A 1 179 ? -3.657 25.256 -26.903 1.00 65.00 179 LEU A CA 1
ATOM 1442 C C . LEU A 1 179 ? -5.084 25.591 -27.356 1.00 65.00 179 LEU A C 1
ATOM 1444 O O . LEU A 1 179 ? -5.344 26.751 -27.668 1.00 65.00 179 LEU A O 1
ATOM 1448 N N . LEU A 1 180 ? -5.998 24.614 -27.367 1.00 62.94 180 LEU A N 1
ATOM 1449 C CA . LEU A 1 180 ? -7.402 24.808 -27.747 1.00 62.94 180 LEU A CA 1
ATOM 1450 C C . LEU A 1 180 ? -8.251 25.450 -26.632 1.00 62.94 180 LEU A C 1
ATOM 1452 O O . LEU A 1 180 ? -9.268 26.069 -26.933 1.00 62.94 180 LEU A O 1
ATOM 1456 N N . ASP A 1 181 ? -7.831 25.321 -25.370 1.00 68.31 181 ASP A N 1
ATOM 1457 C CA . ASP A 1 181 ? -8.534 25.866 -24.193 1.00 68.31 181 ASP A CA 1
ATOM 1458 C C . ASP A 1 181 ? -8.159 27.330 -23.881 1.00 68.31 181 ASP A C 1
ATOM 1460 O O . ASP A 1 181 ? -8.795 28.001 -23.073 1.00 68.31 181 ASP A O 1
ATOM 1464 N N . SER A 1 182 ? -7.119 27.862 -24.533 1.00 64.69 182 SER A N 1
ATOM 1465 C CA . SER A 1 182 ? -6.696 29.254 -24.353 1.00 64.69 182 SER A CA 1
ATOM 1466 C C . SER A 1 182 ? -7.520 30.192 -25.254 1.00 64.69 182 SER A C 1
ATOM 1468 O O . SER A 1 182 ? -7.388 30.123 -26.476 1.00 64.69 182 SER A O 1
ATOM 1470 N N . PRO A 1 183 ? -8.318 31.137 -24.716 1.00 61.28 183 PRO A N 1
ATOM 1471 C CA . PRO A 1 183 ? -9.170 32.031 -25.517 1.00 61.28 183 PRO A CA 1
ATOM 1472 C C . PRO A 1 183 ? -8.391 32.991 -26.439 1.00 61.28 183 PRO A C 1
ATOM 1474 O O . PRO A 1 183 ? -8.977 33.602 -27.330 1.00 61.28 183 PRO A O 1
ATOM 1477 N N . ALA A 1 184 ? -7.070 33.104 -26.265 1.00 64.19 184 ALA A N 1
ATOM 1478 C CA . ALA A 1 184 ? -6.193 33.980 -27.041 1.00 64.19 184 ALA A CA 1
ATOM 1479 C C . ALA A 1 184 ? -5.654 33.363 -28.353 1.00 64.19 184 ALA A C 1
ATOM 1481 O O . ALA A 1 184 ? -5.119 34.089 -29.187 1.00 64.19 184 ALA A O 1
ATOM 1482 N N . THR A 1 185 ? -5.775 32.046 -28.571 1.00 61.44 185 THR A N 1
ATOM 1483 C CA . THR A 1 185 ? -5.189 31.363 -29.749 1.00 61.44 185 THR A CA 1
ATOM 1484 C C . THR A 1 185 ? -6.159 31.247 -30.931 1.00 61.44 185 THR A C 1
ATOM 1486 O O . THR A 1 185 ? -5.727 31.060 -32.068 1.00 61.44 185 THR A O 1
ATOM 1489 N N . LEU A 1 186 ? -7.463 31.436 -30.699 1.00 60.69 186 LEU A N 1
ATOM 1490 C CA . LEU A 1 186 ? -8.514 31.383 -31.722 1.00 60.69 186 LEU A CA 1
ATOM 1491 C C . LEU A 1 186 ? -8.337 32.383 -32.889 1.00 60.69 186 LEU A C 1
ATOM 1493 O O . LEU A 1 186 ? -8.522 31.958 -34.033 1.00 60.69 186 LEU A O 1
ATOM 1497 N N . PRO A 1 187 ? -7.966 33.668 -32.685 1.00 61.97 187 PRO A N 1
ATOM 1498 C CA . PRO A 1 187 ? -7.782 34.596 -33.805 1.00 61.97 187 PRO A CA 1
ATOM 1499 C C . PRO A 1 187 ? -6.504 34.311 -34.608 1.00 61.97 187 PRO A C 1
ATOM 1501 O O . PRO A 1 187 ? -6.516 34.440 -35.831 1.00 61.97 187 PRO A O 1
ATOM 1504 N N . LEU A 1 188 ? -5.432 33.849 -33.954 1.00 63.22 188 LEU A N 1
ATOM 1505 C CA . LEU A 1 188 ? -4.172 33.490 -34.618 1.00 63.22 188 LEU A CA 1
ATOM 1506 C C . LEU A 1 188 ? -4.315 32.224 -35.465 1.00 63.22 188 LEU A C 1
ATOM 1508 O O . LEU A 1 188 ? -3.864 32.206 -36.605 1.00 63.22 188 LEU A O 1
ATOM 1512 N N . ILE A 1 189 ? -5.002 31.194 -34.957 1.00 62.19 189 ILE A N 1
ATOM 1513 C CA . ILE A 1 189 ? -5.273 29.963 -35.715 1.00 62.19 189 ILE A CA 1
ATOM 1514 C C . ILE A 1 189 ? -6.173 30.260 -36.920 1.00 62.19 189 ILE A C 1
ATOM 1516 O O . ILE A 1 189 ? -5.946 29.712 -37.995 1.00 62.19 189 ILE A O 1
ATOM 1520 N N . ARG A 1 190 ? -7.153 31.165 -36.779 1.00 59.78 190 ARG A N 1
ATOM 1521 C CA . ARG A 1 190 ? -8.026 31.585 -37.886 1.00 59.78 190 ARG A CA 1
ATOM 1522 C C . ARG A 1 190 ? -7.264 32.367 -38.964 1.00 59.78 190 ARG A C 1
ATOM 1524 O O . ARG A 1 190 ? -7.505 32.122 -40.141 1.00 59.78 190 ARG A O 1
ATOM 1531 N N . GLY A 1 191 ? -6.324 33.232 -38.572 1.00 65.94 191 GLY A N 1
ATOM 1532 C CA . GLY A 1 191 ? -5.437 33.949 -39.500 1.00 65.94 191 GLY A CA 1
ATOM 1533 C C . GLY A 1 191 ? -4.438 33.035 -40.222 1.00 65.94 191 GLY A C 1
ATOM 1534 O O . GLY A 1 191 ? -4.168 33.214 -41.408 1.00 65.94 191 GLY A O 1
ATOM 1535 N N . LEU A 1 192 ? -3.944 32.000 -39.538 1.00 57.06 192 LEU A N 1
ATOM 1536 C CA . LEU A 1 192 ? -3.053 30.997 -40.130 1.00 57.06 192 LEU A CA 1
ATOM 1537 C C . LEU A 1 192 ? -3.802 30.044 -41.074 1.00 57.06 192 LEU A C 1
ATOM 1539 O O . LEU A 1 192 ? -3.259 29.661 -42.106 1.00 57.06 192 LEU A O 1
ATOM 1543 N N . LEU A 1 193 ? -5.067 29.719 -40.774 1.00 56.81 193 LEU A N 1
ATOM 1544 C CA . LEU A 1 193 ? -5.927 28.929 -41.663 1.00 56.81 193 LEU A CA 1
ATOM 1545 C C . LEU A 1 193 ? -6.281 29.678 -42.9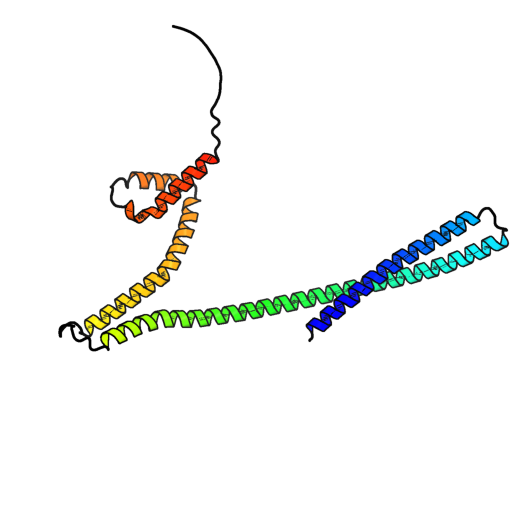52 1.00 56.81 193 LEU A C 1
ATOM 1547 O O . LEU A 1 193 ? -6.364 29.048 -43.999 1.00 56.81 193 LEU A O 1
ATOM 1551 N N . SER A 1 194 ? -6.446 31.005 -42.898 1.00 60.62 194 SER A N 1
ATOM 1552 C CA . SER A 1 194 ? -6.682 31.811 -44.105 1.00 60.62 194 SER A CA 1
ATOM 1553 C C . SER A 1 194 ? -5.447 31.974 -44.995 1.00 60.62 194 SER A C 1
ATOM 1555 O O . SER A 1 194 ? -5.596 32.335 -46.155 1.00 60.62 194 SER A O 1
ATOM 1557 N N . MET A 1 195 ? -4.238 31.706 -44.486 1.00 54.06 195 MET A N 1
ATOM 1558 C CA . MET A 1 195 ? -3.012 31.705 -45.298 1.00 54.06 195 MET A CA 1
ATOM 1559 C C . MET A 1 195 ? -2.670 30.336 -45.895 1.00 54.06 195 MET A C 1
ATOM 1561 O O . MET A 1 195 ? -1.854 30.262 -46.810 1.00 54.06 195 MET A O 1
ATOM 1565 N N . LEU A 1 196 ? -3.287 29.257 -45.409 1.00 52.31 196 LEU A N 1
ATOM 1566 C CA . LEU A 1 196 ? -3.015 27.890 -45.857 1.00 52.31 196 LEU A CA 1
ATOM 1567 C C . LEU A 1 196 ? -4.027 27.381 -46.900 1.00 52.31 196 LEU A C 1
ATOM 1569 O O . LEU A 1 196 ? -4.259 26.178 -47.001 1.00 52.31 196 LEU A O 1
ATOM 1573 N N . ASP A 1 197 ? -4.598 28.279 -47.706 1.00 48.41 197 ASP A N 1
ATOM 1574 C CA . ASP A 1 197 ? -5.444 27.941 -48.861 1.00 48.41 197 ASP A CA 1
ATOM 1575 C C . ASP A 1 197 ? -4.593 27.626 -50.108 1.00 48.41 197 ASP A C 1
ATOM 1577 O O . ASP A 1 197 ? -4.741 28.205 -51.180 1.00 48.41 197 ASP A O 1
ATOM 1581 N N . SER A 1 198 ? -3.625 26.718 -49.953 1.00 47.38 198 SER A N 1
ATOM 1582 C CA . SER A 1 198 ? -2.887 26.129 -51.076 1.00 47.38 198 SER A CA 1
ATOM 1583 C C . SER A 1 198 ? -2.812 24.615 -50.899 1.00 47.38 198 SER A C 1
ATOM 1585 O O . SER A 1 198 ? -1.828 24.045 -50.438 1.00 47.38 198 SER A O 1
ATOM 1587 N N . ASN A 1 199 ? -3.964 23.997 -51.152 1.00 51.50 199 ASN A N 1
ATOM 1588 C CA . ASN A 1 199 ? -4.275 22.675 -51.716 1.00 51.50 199 ASN A CA 1
ATOM 1589 C C . ASN A 1 199 ? -3.362 21.427 -51.557 1.00 51.50 199 ASN A C 1
ATOM 1591 O O . ASN A 1 199 ? -3.623 20.433 -52.226 1.00 51.50 199 ASN A O 1
ATOM 1595 N N . THR A 1 200 ? -2.343 21.381 -50.693 1.00 50.84 200 THR A N 1
ATOM 1596 C CA . THR A 1 200 ? -1.461 20.190 -50.571 1.00 50.84 200 THR A CA 1
ATOM 1597 C C . THR A 1 200 ? -1.281 19.634 -49.157 1.00 50.84 200 THR A C 1
ATOM 1599 O O . THR A 1 200 ? -0.872 18.486 -49.009 1.00 50.84 200 THR A O 1
ATOM 1602 N N . VAL A 1 201 ? -1.658 20.361 -48.099 1.00 47.00 201 VAL A N 1
ATOM 1603 C CA . VAL A 1 201 ? -1.402 19.923 -46.704 1.00 47.00 201 VAL A CA 1
ATOM 1604 C C . VAL A 1 201 ? -2.636 19.298 -46.020 1.00 47.00 201 VAL A C 1
ATOM 1606 O O . VAL A 1 201 ? -2.539 18.698 -44.952 1.00 47.00 201 VAL A O 1
ATOM 1609 N N . VAL A 1 202 ? -3.815 19.349 -46.651 1.00 46.94 202 VAL A N 1
ATOM 1610 C CA . VAL A 1 202 ? -5.079 18.875 -46.045 1.00 46.94 202 VAL A CA 1
ATOM 1611 C C . VAL A 1 202 ? -5.150 17.340 -45.925 1.00 46.94 202 VAL A C 1
ATOM 1613 O O . VAL A 1 202 ? -5.842 16.828 -45.046 1.00 46.94 202 VAL A O 1
ATOM 1616 N N . GLN A 1 203 ? -4.390 16.577 -46.722 1.00 43.88 203 GLN A N 1
ATOM 1617 C CA . GLN A 1 203 ? -4.426 15.107 -46.666 1.00 43.88 203 GLN A CA 1
ATOM 1618 C C . GLN A 1 203 ? -3.653 14.495 -45.483 1.00 43.88 203 GLN A C 1
ATOM 1620 O O . GLN A 1 203 ? -4.050 13.436 -45.001 1.00 43.88 203 GLN A O 1
ATOM 1625 N N . SER A 1 204 ? -2.618 15.153 -44.943 1.00 47.53 204 SER A N 1
ATOM 1626 C CA . SER A 1 204 ? -1.854 14.625 -43.793 1.00 47.53 204 SER A CA 1
ATOM 1627 C C . SER A 1 204 ? -2.455 14.991 -42.425 1.00 47.53 204 SER A C 1
ATOM 1629 O O . SER A 1 204 ? -2.085 14.410 -41.406 1.00 47.53 204 SER A O 1
ATOM 1631 N N . LEU A 1 205 ? -3.428 15.910 -42.398 1.00 45.53 205 LEU A N 1
ATOM 1632 C CA . LEU A 1 205 ? -4.113 16.411 -41.195 1.00 45.53 205 LEU A CA 1
ATOM 1633 C C . LEU A 1 205 ? -5.587 15.970 -41.097 1.00 45.53 205 LEU A C 1
ATOM 1635 O O . LEU A 1 205 ? -6.350 16.502 -40.286 1.00 45.53 205 LEU A O 1
ATOM 1639 N N . MET A 1 206 ? -5.980 14.943 -41.859 1.00 43.97 206 MET A N 1
ATOM 1640 C CA . MET A 1 206 ? -7.314 14.319 -41.834 1.00 43.97 206 MET A CA 1
ATOM 1641 C C . MET A 1 206 ? -7.886 14.022 -40.429 1.00 43.97 206 MET A C 1
ATOM 1643 O O . MET A 1 206 ? -9.077 14.279 -40.232 1.00 43.97 206 MET A O 1
ATOM 1647 N N . PRO A 1 207 ? -7.113 13.575 -39.412 1.00 53.06 207 PRO A N 1
ATOM 1648 C CA . PRO A 1 207 ? -7.695 13.370 -38.088 1.00 53.06 207 PRO A CA 1
ATOM 1649 C C . PRO A 1 207 ? -8.134 14.690 -37.435 1.00 53.06 207 PRO A C 1
ATOM 1651 O O . PRO A 1 207 ? -9.153 14.739 -36.757 1.00 53.06 207 PRO A O 1
ATOM 1654 N N . VAL A 1 208 ? -7.414 15.788 -37.667 1.00 53.06 208 VAL A N 1
ATOM 1655 C CA . VAL A 1 208 ? -7.657 17.082 -37.008 1.00 53.06 208 VAL A CA 1
ATOM 1656 C C . VAL A 1 208 ? -8.899 17.782 -37.577 1.00 53.06 208 VAL A C 1
ATOM 1658 O O . VAL A 1 208 ? -9.693 18.351 -36.827 1.00 53.06 208 VAL A O 1
ATOM 1661 N N . SER A 1 209 ? -9.120 17.666 -38.889 1.00 54.72 209 SER A N 1
ATOM 1662 C CA . SER A 1 209 ? -10.290 18.216 -39.595 1.00 54.72 209 SER A CA 1
ATOM 1663 C C . SER A 1 209 ? -11.618 17.612 -39.113 1.00 54.72 209 SER A C 1
ATOM 1665 O O . SER A 1 209 ? -12.585 18.333 -38.849 1.00 54.72 209 SER A O 1
ATOM 1667 N N . ILE A 1 210 ? -11.652 16.289 -38.923 1.00 61.19 210 ILE A N 1
ATOM 1668 C CA . ILE A 1 210 ? -12.848 15.571 -38.460 1.00 61.19 210 ILE A CA 1
ATOM 1669 C C . ILE A 1 210 ? -13.188 15.969 -37.017 1.00 61.19 210 ILE A C 1
ATOM 1671 O O . ILE A 1 210 ? -14.354 16.216 -36.706 1.00 61.19 210 ILE A O 1
ATOM 1675 N N . TYR A 1 211 ? -12.177 16.118 -36.155 1.00 54.94 211 TYR A N 1
ATOM 1676 C CA . TYR A 1 211 ? -12.366 16.552 -34.768 1.00 54.94 211 TYR A CA 1
ATOM 1677 C C . TYR A 1 211 ? -12.865 18.001 -34.659 1.00 54.94 211 TYR A C 1
ATOM 1679 O O . TYR A 1 211 ? -13.746 18.281 -33.846 1.00 54.94 211 TYR A O 1
ATOM 1687 N N . LEU A 1 212 ? -12.380 18.913 -35.509 1.00 59.69 212 LEU A N 1
ATOM 1688 C CA . LEU A 1 212 ? -12.869 20.297 -35.573 1.00 59.69 212 LEU A CA 1
ATOM 1689 C C . LEU A 1 212 ? -14.317 20.386 -36.076 1.00 59.69 212 LEU A C 1
ATOM 1691 O O . LEU A 1 212 ? -15.102 21.157 -35.521 1.00 59.69 212 LEU A O 1
ATOM 1695 N N . ARG A 1 213 ? -14.708 19.566 -37.063 1.00 59.75 213 ARG A N 1
ATOM 1696 C CA . ARG A 1 213 ? -16.108 19.486 -37.524 1.00 59.75 213 ARG A CA 1
ATOM 1697 C C . ARG A 1 213 ? -17.042 18.918 -36.463 1.00 59.75 213 ARG A C 1
ATOM 1699 O O . ARG A 1 213 ? -18.119 19.476 -36.263 1.00 59.75 213 ARG A O 1
ATOM 1706 N N . LEU A 1 214 ? -16.637 17.856 -35.761 1.00 64.62 214 LEU A N 1
ATOM 1707 C CA . LEU A 1 214 ? -17.445 17.289 -34.678 1.00 64.62 214 LEU A CA 1
ATOM 1708 C C . LEU A 1 214 ? -17.602 18.278 -33.518 1.00 64.62 214 LEU A C 1
ATOM 1710 O O . LEU A 1 214 ? -18.690 18.411 -32.964 1.00 64.62 214 LEU A O 1
ATOM 1714 N N . HIS A 1 215 ? -16.537 19.007 -33.182 1.00 61.94 215 HIS A N 1
ATOM 1715 C CA . HIS A 1 215 ? -16.565 20.000 -32.114 1.00 61.94 215 HIS A CA 1
ATOM 1716 C C . HIS A 1 215 ? -17.406 21.237 -32.484 1.00 61.94 215 HIS A C 1
ATOM 1718 O O . HIS A 1 215 ? -18.140 21.751 -31.641 1.00 61.94 215 HIS A O 1
ATOM 1724 N N . TRP A 1 216 ? -17.377 21.687 -33.747 1.00 63.38 216 TRP A N 1
ATOM 1725 C CA . TRP A 1 216 ? -18.260 22.756 -34.237 1.00 63.38 216 TRP A CA 1
ATOM 1726 C C . TRP A 1 216 ? -19.735 22.330 -34.237 1.00 63.38 216 TRP A C 1
ATOM 1728 O O . TRP A 1 216 ? -20.600 23.075 -33.779 1.00 63.38 216 TRP A O 1
ATOM 1738 N N . TRP A 1 217 ? -20.021 21.098 -34.666 1.00 67.50 217 TRP A N 1
ATOM 1739 C CA . TRP A 1 217 ? -21.373 20.535 -34.644 1.00 67.50 217 TRP A CA 1
ATOM 1740 C C . TRP A 1 217 ? -21.915 20.354 -33.217 1.00 67.50 217 TRP A C 1
ATOM 1742 O O . TRP A 1 217 ? -23.073 20.675 -32.951 1.00 67.50 217 TRP A O 1
ATOM 1752 N N . ALA A 1 218 ? -21.075 19.912 -32.275 1.00 62.88 218 ALA A N 1
ATOM 1753 C CA . ALA A 1 218 ? -21.446 19.773 -30.868 1.00 62.88 218 ALA A CA 1
ATOM 1754 C C . ALA A 1 218 ? -21.682 21.132 -30.185 1.00 62.88 218 ALA A C 1
ATOM 1756 O O . ALA A 1 218 ? -22.640 21.282 -29.428 1.00 62.88 218 ALA A O 1
ATOM 1757 N N . ARG A 1 219 ? -20.860 22.146 -30.492 1.00 56.94 219 ARG A N 1
ATOM 1758 C CA . ARG A 1 219 ? -21.002 23.502 -29.936 1.00 56.94 219 ARG A CA 1
ATOM 1759 C C . ARG A 1 219 ? -22.297 24.186 -30.399 1.00 56.94 219 ARG A C 1
ATOM 1761 O O . ARG A 1 219 ? -22.962 24.815 -29.583 1.00 56.94 219 ARG A O 1
ATOM 1768 N N . ASN A 1 220 ? -22.710 23.989 -31.653 1.00 53.56 220 ASN A N 1
ATOM 1769 C CA . ASN A 1 220 ? -23.927 24.609 -32.195 1.00 53.56 220 ASN A CA 1
ATOM 1770 C C . ASN A 1 220 ? -25.244 23.969 -31.722 1.00 53.56 220 ASN A C 1
ATOM 1772 O O . ASN A 1 220 ? -26.299 24.559 -31.929 1.00 53.56 220 ASN A O 1
ATOM 1776 N N . ARG A 1 221 ? -25.219 22.796 -31.070 1.00 53.72 221 ARG A N 1
ATOM 1777 C CA . ARG A 1 221 ? -26.418 22.246 -30.407 1.00 53.72 221 ARG A CA 1
ATOM 1778 C C . ARG A 1 221 ? -26.663 22.816 -29.008 1.00 53.72 221 ARG A C 1
ATOM 1780 O O . ARG A 1 221 ? -27.793 22.755 -28.540 1.00 53.72 221 ARG A O 1
ATOM 1787 N N . VAL A 1 222 ? -25.628 23.326 -28.336 1.00 55.41 222 VAL A N 1
ATOM 1788 C CA . VAL A 1 222 ? -25.713 23.770 -26.930 1.00 55.41 222 VAL A CA 1
ATOM 1789 C C . VAL A 1 222 ? -26.119 25.241 -26.822 1.00 55.41 222 VAL A C 1
ATOM 1791 O O . VAL A 1 222 ? -26.777 25.631 -25.863 1.00 55.41 222 VAL A O 1
ATOM 1794 N N . THR A 1 223 ? -25.820 26.059 -27.830 1.00 47.88 223 THR A N 1
ATOM 1795 C CA . THR A 1 223 ? -26.358 27.418 -27.926 1.00 47.88 223 THR A CA 1
ATOM 1796 C C . THR A 1 223 ? -27.666 27.382 -28.706 1.00 47.88 223 THR A C 1
ATOM 1798 O O . THR A 1 223 ? -27.679 27.561 -29.923 1.00 47.88 223 THR A O 1
ATOM 1801 N N . GLY A 1 224 ? -28.767 27.106 -28.004 1.00 48.03 224 GLY A N 1
ATOM 1802 C CA . GLY A 1 224 ? -30.109 27.310 -28.534 1.00 48.03 224 GLY A CA 1
ATOM 1803 C C . GLY A 1 224 ? -30.264 28.759 -28.988 1.00 48.03 224 GLY A C 1
ATOM 1804 O O . GLY A 1 224 ? -30.444 29.649 -28.166 1.00 48.03 224 GLY A O 1
ATOM 1805 N N . VAL A 1 225 ? -30.166 28.994 -30.294 1.00 48.78 225 VAL A N 1
ATOM 1806 C CA . VAL A 1 225 ? -30.696 30.206 -30.916 1.00 48.78 225 VAL A CA 1
ATOM 1807 C C . VAL A 1 225 ? -32.194 29.952 -31.062 1.00 48.78 225 VAL A C 1
ATOM 1809 O O . VAL A 1 225 ? -32.574 29.111 -31.885 1.00 48.78 225 VAL A O 1
ATOM 1812 N N . PRO A 1 226 ? -33.066 30.590 -30.263 1.00 42.22 226 PRO A N 1
ATOM 1813 C CA . PRO A 1 226 ? -34.491 30.492 -30.508 1.00 42.22 226 PRO A CA 1
ATOM 1814 C C . PRO A 1 226 ? -34.780 31.118 -31.875 1.00 42.22 226 PRO A C 1
ATOM 1816 O O . PRO A 1 226 ? -34.491 32.288 -32.122 1.00 42.22 226 PRO A O 1
ATOM 1819 N N . ARG A 1 227 ? -35.354 30.317 -32.778 1.00 45.94 227 ARG A N 1
ATOM 1820 C CA . ARG A 1 227 ? -36.158 30.828 -33.891 1.00 45.94 227 ARG A CA 1
ATOM 1821 C C . ARG A 1 227 ? -37.209 31.746 -33.274 1.00 45.94 227 ARG A C 1
ATOM 1823 O O . ARG A 1 227 ? -38.051 31.247 -32.538 1.00 45.94 227 ARG A O 1
ATOM 1830 N N . ASN A 1 228 ? -37.133 33.046 -33.546 1.00 38.25 228 ASN A N 1
ATOM 1831 C CA . ASN A 1 228 ? -38.175 34.005 -33.198 1.00 38.25 228 ASN A CA 1
ATOM 1832 C C . ASN A 1 228 ? -39.445 33.670 -34.005 1.00 38.25 228 ASN A C 1
ATOM 1834 O O . ASN A 1 228 ? -39.387 33.760 -35.235 1.00 38.25 228 ASN A O 1
ATOM 1838 N N . PRO A 1 229 ? -40.558 33.251 -33.375 1.00 43.06 229 PRO A N 1
ATOM 1839 C CA . PRO A 1 229 ? -41.825 33.057 -34.051 1.00 43.06 229 PRO A CA 1
ATOM 1840 C C . PRO A 1 229 ? -42.786 34.193 -33.665 1.00 43.06 229 PRO A C 1
ATOM 1842 O O . PRO A 1 229 ? -43.296 34.220 -32.551 1.00 43.06 229 PRO A O 1
ATOM 1845 N N . GLY A 1 230 ? -43.060 35.086 -34.616 1.00 38.00 230 GLY A N 1
ATOM 1846 C CA . GLY A 1 230 ? -44.286 35.888 -34.638 1.00 38.00 230 GLY A CA 1
ATOM 1847 C C . GLY A 1 230 ? -44.250 37.231 -33.906 1.00 38.00 230 GLY A C 1
ATOM 1848 O O . GLY A 1 230 ? -44.472 37.300 -32.703 1.00 38.00 230 GLY A O 1
ATOM 1849 N N . ILE A 1 231 ? -44.126 38.312 -34.682 1.00 39.41 231 ILE A N 1
ATOM 1850 C CA . ILE A 1 231 ? -45.120 39.390 -34.627 1.00 39.41 231 ILE A CA 1
ATOM 1851 C C . ILE A 1 231 ? -45.633 39.585 -36.055 1.00 39.41 231 ILE A C 1
ATOM 1853 O O . ILE A 1 231 ? -44.857 39.713 -37.001 1.00 39.41 231 ILE A O 1
ATOM 1857 N N . ASP A 1 232 ? -46.952 39.489 -36.136 1.00 40.19 232 ASP A N 1
ATOM 1858 C CA . ASP A 1 232 ? -47.838 39.521 -37.286 1.00 40.19 232 ASP A CA 1
ATOM 1859 C C . ASP A 1 232 ? -47.928 40.877 -37.998 1.00 40.19 232 ASP A C 1
ATOM 1861 O O . ASP A 1 232 ? -47.734 41.929 -37.393 1.00 40.19 232 ASP A O 1
ATOM 1865 N N . ALA A 1 233 ? -48.372 40.757 -39.254 1.00 41.59 233 ALA A N 1
ATOM 1866 C CA . ALA A 1 233 ? -49.317 41.611 -39.980 1.00 41.59 233 ALA A CA 1
ATOM 1867 C C . ALA A 1 233 ? -48.967 43.081 -40.259 1.00 41.59 233 ALA A C 1
ATOM 1869 O O . ALA A 1 233 ? -48.821 43.900 -39.357 1.00 41.59 233 ALA A O 1
ATOM 1870 N N . THR A 1 234 ? -48.966 43.427 -41.550 1.00 38.41 234 THR A N 1
ATOM 1871 C CA . THR A 1 234 ? -49.897 44.372 -42.224 1.00 38.41 234 THR A CA 1
ATOM 1872 C C . THR A 1 234 ? -49.394 44.566 -43.666 1.00 38.41 234 THR A C 1
ATOM 1874 O O . THR A 1 234 ? -48.196 44.718 -43.885 1.00 38.41 234 THR A O 1
ATOM 1877 N N . ASP A 1 235 ? -50.197 44.152 -44.649 1.00 36.44 235 ASP A N 1
ATOM 1878 C CA . ASP A 1 235 ? -50.959 45.030 -45.563 1.00 36.44 235 ASP A CA 1
ATOM 1879 C C . ASP A 1 235 ? -50.040 45.774 -46.547 1.00 36.44 235 ASP A C 1
ATOM 1881 O O . ASP A 1 235 ? -49.160 46.532 -46.165 1.00 36.44 235 ASP A O 1
ATOM 1885 N N . GLU A 1 236 ? -50.055 45.372 -47.815 1.00 38.97 236 GLU A N 1
ATOM 1886 C CA . GLU A 1 236 ? -50.827 46.001 -48.900 1.00 38.97 236 GLU A CA 1
ATOM 1887 C C . GLU A 1 236 ? -49.958 46.973 -49.718 1.00 38.97 236 GLU A C 1
ATOM 1889 O O . GLU A 1 236 ? -49.284 47.845 -49.176 1.00 38.97 236 GLU A O 1
ATOM 1894 N N . VAL A 1 237 ? -50.101 46.815 -51.043 1.00 40.44 237 VAL A N 1
ATOM 1895 C CA . VAL A 1 237 ? -49.605 47.616 -52.184 1.00 40.44 237 VAL A CA 1
ATOM 1896 C C . VAL A 1 237 ? -48.190 47.318 -52.687 1.00 40.44 237 VAL A C 1
ATOM 1898 O O . VAL A 1 237 ? -47.189 47.711 -52.053 1.00 40.44 237 VAL A O 1
#

Radius of gyration: 43.13 Å; Cα contacts (8 Å, |Δi|>4): 31; chains: 1; bounding box: 88×65×112 Å

Secondary structure (DSSP, 8-state):
-HHHHHHHHHHHHHHHHHHHHHHHHHHHHHHHHHHHHHHHHTTT--HHHHHHHHHHHHHHHHHHHHHHHHHHHHHHHHHHHHHHHHHHHHHHHHHHHHHHHHHHHHHHHHHHHHHHHHHHHHHHHHHHHHHHS--TTS-TTS--HHHHHHHHHHHHHHHHHHHHHHHHHHHHHHHHHHHHS-TTSHHHHHHHHHH--SSSSTTTTHHHHHHHHHHHHHHHHHS--------------

pLDDT: mean 73.47, std 15.07, range [36.44, 93.0]